Protein AF-A0A561SJD5-F1 (afdb_monomer_lite)

Sequence (193 aa):
MIEKPDFTGLRATYINCTLNRSPDRSHSQGVIDRSVAIMEANGVGVDQIRAVDHDIATGLRQPAHGLGRRFPPRQRQPGVPLTGRDSRLRGGRHMIVVTDNRSANRFEARDGETLAGFAQYARTSELLAFVHTEVDPAFEGRGVGSSLAREGIASAQAEGLRVLAVCPFIAGWLARHPELAHLEYRAPSKVTD

Radius of gyration: 24.5 Å; chains: 1; bounding box: 53×38×78 Å

Secondary structure (DSSP, 8-state):
-PPPPP-TT-EEEEEE---SPTTS--HHHHHHHHHHHHHHHTT-EEEEEEGGGS---S------SS---PPPP---PPPPP--------------EEEEEEGGGTEEEEEETTEEEEEEEEEE-SSEEEEEEEEE-GGGTTTTHHHHHHHHHHHHHHHTT-EEEE-SHHHHHHHHT-GGGTTTB---------

Foldseek 3Di:
DDDDDQPAPAEDEAEAADLDDPPDDDPSVVVVVVVVVVCVVRNYHYHYDHPNPDPDDPDDDPPPDDDDDDDDPDDPDDDDDPDDDDPDDDDDPQPFDWDQPPVQQWIFTDRVPDGQWIFHWDDDLAETEGQDIDGDPVCPPVCRLVVRLVVSLVVCVVSNHAYEYNDVSSVVSVVVVVVSVVRHDDDDDPDDD

Structure (mmCIF, N/CA/C/O backbone):
data_AF-A0A561SJD5-F1
#
_entry.id   AF-A0A561SJD5-F1
#
loop_
_atom_site.group_PDB
_atom_site.id
_atom_site.type_symbol
_atom_site.label_atom_id
_atom_site.label_alt_id
_atom_site.label_comp_id
_atom_site.label_asym_id
_atom_site.label_entity_id
_atom_site.label_seq_id
_atom_site.pdbx_PDB_ins_code
_atom_site.Cartn_x
_atom_site.Cartn_y
_atom_site.Cartn_z
_atom_site.occupancy
_atom_site.B_iso_or_equiv
_atom_site.auth_seq_id
_atom_site.auth_comp_id
_atom_site.auth_asym_id
_atom_site.auth_atom_id
_atom_site.pdbx_PDB_model_num
ATOM 1 N N . MET A 1 1 ? -21.174 1.607 46.833 1.00 57.34 1 MET A N 1
ATOM 2 C CA . MET A 1 1 ? -22.053 1.261 45.697 1.00 57.34 1 MET A CA 1
ATOM 3 C C . MET A 1 1 ? -21.819 2.318 44.637 1.00 57.34 1 MET A C 1
ATOM 5 O O . MET A 1 1 ? -21.932 3.486 44.975 1.00 57.34 1 MET A O 1
ATOM 9 N N . ILE A 1 2 ? -21.372 1.938 43.440 1.00 70.06 2 ILE A N 1
ATOM 10 C CA . ILE A 1 2 ? -21.174 2.888 42.336 1.00 70.06 2 ILE A CA 1
ATOM 11 C C . ILE A 1 2 ? -22.542 3.082 41.681 1.00 70.06 2 ILE A C 1
ATOM 13 O O . ILE A 1 2 ? -23.179 2.098 41.305 1.00 70.06 2 ILE A O 1
ATOM 17 N N . GLU A 1 3 ? -23.010 4.324 41.622 1.00 82.94 3 GLU A N 1
ATOM 18 C CA . GLU A 1 3 ? -24.248 4.695 40.938 1.00 82.94 3 GLU A CA 1
ATOM 19 C C . GLU A 1 3 ? -24.124 4.370 39.445 1.00 82.94 3 GLU A C 1
ATOM 21 O O . GLU A 1 3 ? -23.079 4.612 38.833 1.00 82.94 3 GLU A O 1
ATOM 26 N N . LYS A 1 4 ? -25.152 3.741 38.864 1.00 82.44 4 LYS A N 1
ATOM 27 C CA . LYS A 1 4 ? -25.127 3.410 37.438 1.00 82.44 4 LYS A CA 1
ATOM 28 C C . LYS A 1 4 ? -25.299 4.699 36.630 1.00 82.44 4 LYS A C 1
ATOM 30 O O . LYS A 1 4 ? -26.219 5.452 36.934 1.00 82.44 4 LYS A O 1
ATOM 35 N N . PRO A 1 5 ? -24.458 4.940 35.611 1.00 85.00 5 PRO A N 1
ATOM 36 C CA . PRO A 1 5 ? -24.633 6.095 34.748 1.00 85.00 5 PRO A CA 1
ATOM 37 C C . PRO A 1 5 ? -25.994 6.035 34.042 1.00 85.00 5 PRO A C 1
ATOM 39 O O . PRO A 1 5 ? -26.387 4.975 33.551 1.00 85.00 5 PRO A O 1
ATOM 42 N N . ASP A 1 6 ? -26.691 7.169 34.003 1.00 88.06 6 ASP A N 1
ATOM 43 C CA . ASP A 1 6 ? -27.917 7.352 33.229 1.00 88.06 6 ASP A CA 1
ATOM 44 C C . ASP A 1 6 ? -27.560 7.727 31.786 1.00 88.06 6 ASP A C 1
ATOM 46 O O . ASP A 1 6 ? -26.834 8.693 31.542 1.00 88.06 6 ASP A O 1
ATOM 50 N N . PHE A 1 7 ? -28.055 6.943 30.831 1.00 88.50 7 PHE A N 1
ATOM 51 C CA . PHE A 1 7 ? -27.854 7.170 29.400 1.00 88.50 7 PHE A CA 1
ATOM 52 C C . PHE A 1 7 ? -29.142 7.600 28.686 1.00 88.50 7 PHE A C 1
ATOM 54 O O . PHE A 1 7 ? -29.163 7.710 27.457 1.00 88.50 7 PHE A O 1
ATOM 61 N N . THR A 1 8 ? -30.209 7.872 29.440 1.00 84.94 8 THR A N 1
ATOM 62 C CA . THR A 1 8 ? -31.494 8.319 28.906 1.00 84.94 8 THR A CA 1
ATOM 63 C C . THR A 1 8 ? -31.306 9.623 28.125 1.00 84.94 8 THR A C 1
ATOM 65 O O . THR A 1 8 ? -30.902 10.647 28.671 1.00 84.94 8 THR A O 1
ATOM 68 N N . GLY A 1 9 ? -31.579 9.587 26.817 1.00 87.62 9 GLY A N 1
ATOM 69 C CA . GLY A 1 9 ? -31.446 10.740 25.913 1.00 87.62 9 GLY A CA 1
ATOM 70 C C . GLY A 1 9 ? -30.186 10.754 25.039 1.00 87.62 9 GLY A C 1
ATOM 71 O O . GLY A 1 9 ? -30.086 11.593 24.142 1.00 87.62 9 GLY A O 1
ATOM 72 N N . LEU A 1 10 ? -29.252 9.815 25.226 1.00 94.94 10 LEU A N 1
ATOM 73 C CA . LEU A 1 10 ? -28.156 9.601 24.276 1.00 94.94 10 LEU A CA 1
ATOM 74 C C . LEU A 1 10 ? -28.659 8.949 22.985 1.00 94.94 10 LEU A C 1
ATOM 76 O O . LEU A 1 10 ? -29.591 8.143 22.992 1.00 94.94 10 LEU A O 1
ATOM 80 N N . ARG A 1 11 ? -27.998 9.279 21.870 1.00 96.56 11 ARG A N 1
ATOM 81 C CA . ARG A 1 11 ? -28.226 8.649 20.567 1.00 96.56 11 ARG A CA 1
ATOM 82 C C . ARG A 1 11 ? -26.933 8.089 19.998 1.00 96.56 11 ARG A C 1
ATOM 84 O O . ARG A 1 11 ? -25.897 8.748 20.062 1.00 96.56 11 ARG A O 1
ATOM 91 N N . ALA A 1 12 ? -27.009 6.904 19.406 1.00 95.81 12 ALA A N 1
ATOM 92 C CA . ALA A 1 12 ? -25.904 6.265 18.707 1.00 95.81 12 ALA A CA 1
ATOM 93 C C . ALA A 1 12 ? -26.310 5.921 17.272 1.00 95.81 12 ALA A C 1
ATOM 95 O O . ALA A 1 12 ? -27.417 5.452 17.024 1.00 95.81 12 ALA A O 1
ATOM 96 N N . THR A 1 13 ? -25.401 6.124 16.320 1.00 96.75 13 THR A N 1
ATOM 97 C CA . THR A 1 13 ? -25.608 5.715 14.927 1.00 96.75 13 THR A CA 1
ATOM 98 C C . THR A 1 13 ? -24.577 4.671 14.534 1.00 96.75 13 THR A C 1
ATOM 100 O O . THR A 1 13 ? -23.373 4.918 14.603 1.00 96.75 13 THR A O 1
ATOM 103 N N . TYR A 1 14 ? -25.046 3.514 14.076 1.00 95.00 14 TYR A N 1
ATOM 104 C CA . TYR A 1 14 ? -24.203 2.466 13.516 1.00 95.00 14 TYR A CA 1
ATOM 105 C C . TYR A 1 14 ? -24.111 2.607 12.004 1.00 95.00 14 TYR A C 1
ATOM 107 O O . TYR A 1 14 ? -25.126 2.609 11.310 1.00 95.00 14 TYR A O 1
ATOM 115 N N . ILE A 1 15 ? -22.886 2.641 11.483 1.00 93.81 15 ILE A N 1
ATOM 116 C CA . ILE A 1 15 ? -22.622 2.550 10.046 1.00 93.81 15 ILE A CA 1
ATOM 117 C C . ILE A 1 15 ? -22.130 1.131 9.755 1.00 93.81 15 ILE A C 1
ATOM 119 O O . ILE A 1 15 ? -20.974 0.791 10.004 1.00 93.81 15 ILE A O 1
ATOM 123 N N . ASN A 1 16 ? -23.020 0.277 9.250 1.00 92.06 16 ASN A N 1
ATOM 124 C CA . ASN A 1 16 ? -22.667 -1.078 8.841 1.00 92.06 16 ASN A CA 1
ATOM 125 C C . ASN A 1 16 ? -22.019 -1.045 7.449 1.00 92.06 16 ASN A C 1
ATOM 127 O O . ASN A 1 16 ? -22.703 -0.890 6.435 1.00 92.06 16 ASN A O 1
ATOM 131 N N . CYS A 1 17 ? -20.697 -1.219 7.410 1.00 90.75 17 CYS A N 1
ATOM 132 C CA . CYS A 1 17 ? -19.885 -1.236 6.189 1.00 90.75 17 CYS A CA 1
ATOM 133 C C . CYS A 1 17 ? -19.784 -2.624 5.531 1.00 90.75 17 CYS A C 1
ATOM 135 O O . CYS A 1 17 ? -18.850 -2.881 4.771 1.00 90.75 17 CYS A O 1
ATOM 137 N N . THR A 1 18 ? -20.706 -3.543 5.829 1.00 89.50 18 THR A N 1
ATOM 138 C CA . THR A 1 18 ? -20.778 -4.820 5.112 1.00 89.50 18 THR A CA 1
ATOM 139 C C . THR A 1 18 ? -20.950 -4.608 3.605 1.00 89.50 18 THR A C 1
ATOM 141 O O . THR A 1 18 ? -21.647 -3.691 3.177 1.00 89.50 18 THR A O 1
ATOM 144 N N . LEU A 1 19 ? -20.342 -5.485 2.801 1.00 88.50 19 LEU A N 1
ATOM 145 C CA . LEU A 1 19 ? -20.505 -5.504 1.344 1.00 88.50 19 LEU A CA 1
ATOM 146 C C . LEU A 1 19 ? -21.666 -6.399 0.878 1.00 88.50 19 LEU A C 1
ATOM 148 O O . LEU A 1 19 ? -22.024 -6.362 -0.299 1.00 88.50 19 LEU A O 1
ATOM 152 N N . ASN A 1 20 ? -22.266 -7.190 1.775 1.00 85.38 20 ASN A N 1
ATOM 153 C CA . ASN A 1 20 ? -23.446 -7.998 1.469 1.00 85.38 20 ASN A CA 1
ATOM 154 C C . ASN A 1 20 ? -24.614 -7.043 1.213 1.00 85.38 20 ASN A C 1
ATOM 156 O O . ASN A 1 20 ? -24.908 -6.224 2.084 1.00 85.38 20 ASN A O 1
ATOM 160 N N . ARG A 1 21 ? -25.277 -7.126 0.057 1.00 81.69 21 ARG A N 1
ATOM 161 C CA . ARG A 1 21 ? -26.415 -6.247 -0.260 1.00 81.69 21 ARG A CA 1
ATOM 162 C C . ARG A 1 21 ? -27.644 -6.655 0.543 1.00 81.69 21 ARG A C 1
ATOM 164 O O . ARG A 1 21 ? -27.826 -7.835 0.816 1.00 81.69 21 ARG A O 1
ATOM 171 N N . SER A 1 22 ? -28.495 -5.702 0.913 1.00 82.38 22 SER A N 1
ATOM 172 C CA . SER A 1 22 ? -29.806 -6.048 1.465 1.00 82.38 22 SER A CA 1
ATOM 173 C C . SER A 1 22 ? -30.618 -6.873 0.449 1.00 82.38 22 SER A C 1
ATOM 175 O O . SER A 1 22 ? -30.595 -6.536 -0.741 1.00 82.38 22 SER A O 1
ATOM 177 N N . PRO A 1 23 ? -31.304 -7.958 0.868 1.00 83.19 23 PRO A N 1
ATOM 178 C CA . PRO A 1 23 ? -31.592 -8.380 2.248 1.00 83.19 23 PRO A CA 1
ATOM 179 C C . PRO A 1 23 ? -30.611 -9.402 2.859 1.00 83.19 23 PRO A C 1
ATOM 181 O O . PRO A 1 23 ? -30.896 -9.959 3.919 1.00 83.19 23 PRO A O 1
ATOM 184 N N . ASP A 1 24 ? -29.457 -9.665 2.243 1.00 83.25 24 ASP A N 1
ATOM 185 C CA . ASP A 1 24 ? -28.539 -10.703 2.719 1.00 83.25 24 ASP A CA 1
ATOM 186 C C . ASP A 1 24 ? -27.997 -10.385 4.115 1.00 83.25 24 ASP A C 1
ATOM 188 O O . ASP A 1 24 ? -27.642 -9.243 4.436 1.00 83.25 24 ASP A O 1
ATOM 192 N N . ARG A 1 25 ? -27.886 -11.416 4.956 1.00 79.75 25 ARG A N 1
ATOM 193 C CA . ARG A 1 25 ? -27.322 -11.286 6.303 1.00 79.75 25 ARG A CA 1
ATOM 194 C C . ARG A 1 25 ? -25.796 -11.179 6.234 1.00 79.75 25 ARG A C 1
ATOM 196 O O . ARG A 1 25 ? -25.162 -11.809 5.390 1.00 79.75 25 ARG A O 1
ATOM 203 N N . SER A 1 26 ? -25.197 -10.396 7.131 1.00 86.75 26 SER A N 1
ATOM 204 C CA . SER A 1 26 ? -23.740 -10.278 7.277 1.00 86.75 26 SER A CA 1
ATOM 205 C C . SER A 1 26 ? -23.287 -10.607 8.697 1.00 86.75 26 SER A C 1
ATOM 207 O O . SER A 1 26 ? -24.046 -10.439 9.652 1.00 86.75 26 SER A O 1
ATOM 209 N N . HIS A 1 27 ? -22.036 -11.042 8.858 1.00 85.25 27 HIS A N 1
ATOM 210 C CA . HIS A 1 27 ? -21.449 -11.292 10.182 1.00 85.25 27 HIS A CA 1
ATOM 211 C C . HIS A 1 27 ? -21.432 -10.025 11.047 1.00 85.25 27 HIS A C 1
ATOM 213 O O . HIS A 1 27 ? -21.789 -10.068 12.223 1.00 85.25 27 HIS A O 1
ATOM 219 N N . SER A 1 28 ? -21.105 -8.878 10.441 1.00 87.38 28 SER A N 1
ATOM 220 C CA . SER A 1 28 ? -21.125 -7.575 11.111 1.00 87.38 28 SER A CA 1
ATOM 221 C C . SER A 1 28 ? -22.513 -7.218 11.643 1.00 87.38 28 SER A C 1
ATOM 223 O O . SER A 1 28 ? -22.593 -6.617 12.708 1.00 87.38 28 SER A O 1
ATOM 225 N N . GLN A 1 29 ? -23.598 -7.632 10.970 1.00 90.38 29 GLN A N 1
ATOM 226 C CA . GLN A 1 29 ? -24.952 -7.409 11.481 1.00 90.38 29 GLN A CA 1
ATOM 227 C C . GLN A 1 29 ? -25.153 -8.099 12.834 1.00 90.38 29 GLN A C 1
ATOM 229 O O . GLN A 1 29 ? -25.596 -7.456 13.772 1.00 90.38 29 GLN A O 1
ATOM 234 N N . GLY A 1 30 ? -24.728 -9.357 12.984 1.00 88.50 30 GLY A N 1
ATOM 235 C CA . GLY A 1 30 ? -24.887 -10.080 14.250 1.00 88.50 30 GLY A CA 1
ATOM 236 C C . GLY A 1 30 ? -24.116 -9.459 15.424 1.00 88.50 30 GLY A C 1
ATOM 237 O O . GLY A 1 30 ? -24.572 -9.529 16.564 1.00 88.50 30 GLY A O 1
ATOM 238 N N . VAL A 1 31 ? -22.960 -8.840 15.162 1.00 92.12 31 VAL A N 1
ATOM 239 C CA . VAL A 1 31 ? -22.192 -8.110 16.188 1.00 92.12 31 VAL A CA 1
ATOM 240 C C . VAL A 1 31 ? -22.880 -6.795 16.551 1.00 92.12 31 VAL A C 1
ATOM 242 O O . VAL A 1 31 ? -22.995 -6.472 17.734 1.00 92.12 31 VAL A O 1
ATOM 245 N N . ILE A 1 32 ? -23.362 -6.062 15.543 1.00 93.75 32 ILE A N 1
ATOM 246 C CA . ILE A 1 32 ? -24.112 -4.819 15.734 1.00 93.75 32 ILE A CA 1
ATOM 247 C C . ILE A 1 32 ? -25.364 -5.101 16.566 1.00 93.75 32 ILE A C 1
ATOM 249 O O . ILE A 1 32 ? -25.513 -4.481 17.610 1.00 93.75 32 ILE A O 1
ATOM 253 N N . ASP A 1 33 ? -26.172 -6.101 16.202 1.00 93.62 33 ASP A N 1
ATOM 254 C CA . ASP A 1 33 ? -27.415 -6.461 16.902 1.00 93.62 33 ASP A CA 1
ATOM 255 C C . ASP A 1 33 ? -27.199 -6.653 18.416 1.00 93.62 33 ASP A C 1
ATOM 257 O O . ASP A 1 33 ? -27.969 -6.154 19.236 1.00 93.62 33 ASP A O 1
ATOM 261 N N . ARG A 1 34 ? -26.110 -7.330 18.812 1.00 95.06 34 ARG A N 1
ATOM 262 C CA . ARG A 1 34 ? -25.771 -7.536 20.232 1.00 95.06 34 ARG A CA 1
ATOM 263 C C . ARG A 1 34 ? -25.428 -6.232 20.944 1.00 95.06 34 ARG A C 1
ATOM 265 O O . ARG A 1 34 ? -25.823 -6.040 22.090 1.00 95.06 34 ARG A O 1
ATOM 272 N N . SER A 1 35 ? -24.673 -5.359 20.286 1.00 96.12 35 SER A N 1
ATOM 273 C CA . SER A 1 35 ? -24.290 -4.069 20.858 1.00 96.12 35 SER A CA 1
ATOM 274 C C . SER A 1 35 ? -25.484 -3.116 20.950 1.00 96.12 35 SER A C 1
ATOM 276 O O . SER A 1 35 ? -25.626 -2.432 21.961 1.00 96.12 35 SER A O 1
ATOM 278 N N . VAL A 1 36 ? -26.349 -3.105 19.931 1.00 95.75 36 VAL A N 1
ATOM 279 C CA . VAL A 1 36 ? -27.590 -2.320 19.895 1.00 95.75 36 VAL A CA 1
ATOM 280 C C . VAL A 1 36 ? -28.505 -2.734 21.042 1.00 95.75 36 VAL A C 1
ATOM 282 O O . VAL A 1 36 ? -28.920 -1.875 21.812 1.00 95.75 36 VAL A O 1
ATOM 285 N N . ALA A 1 37 ? -28.714 -4.038 21.246 1.00 95.69 37 ALA A N 1
ATOM 286 C CA . ALA A 1 37 ? -29.554 -4.537 22.334 1.00 95.69 37 ALA A CA 1
ATOM 287 C C . ALA A 1 37 ? -29.086 -4.060 23.723 1.00 95.69 37 ALA A C 1
ATOM 289 O O . ALA A 1 37 ? -29.905 -3.744 24.582 1.00 95.69 37 ALA A O 1
ATOM 290 N N . ILE A 1 38 ? -27.769 -3.970 23.952 1.00 94.56 38 ILE A N 1
ATOM 291 C CA . ILE A 1 38 ? -27.214 -3.439 25.208 1.00 94.56 38 ILE A CA 1
ATOM 292 C C . ILE A 1 38 ? -27.478 -1.932 25.327 1.00 94.56 38 ILE A C 1
ATOM 294 O O . ILE A 1 38 ? -27.839 -1.464 26.405 1.00 94.56 38 ILE A O 1
ATOM 298 N N . MET A 1 39 ? -27.293 -1.171 24.246 1.00 94.31 39 MET A N 1
ATOM 299 C CA . MET A 1 39 ? -27.524 0.277 24.231 1.00 94.31 39 MET A CA 1
ATOM 300 C C . MET A 1 39 ? -28.995 0.616 24.492 1.00 94.31 39 MET A C 1
ATOM 302 O O . MET A 1 39 ? -29.293 1.410 25.386 1.00 94.31 39 MET A O 1
ATOM 306 N N . GLU A 1 40 ? -29.910 -0.044 23.786 1.00 92.94 40 GLU A N 1
ATOM 307 C CA . GLU A 1 40 ? -31.354 0.143 23.948 1.00 92.94 40 GLU A CA 1
ATOM 308 C C . GLU A 1 40 ? -31.820 -0.249 25.355 1.00 92.94 40 GLU A C 1
ATOM 310 O O . GLU A 1 40 ? -32.596 0.479 25.974 1.00 92.94 40 GLU A O 1
ATOM 315 N N . ALA A 1 41 ? -31.280 -1.336 25.922 1.00 92.69 41 ALA A N 1
ATOM 316 C CA . ALA A 1 41 ? -31.575 -1.745 27.297 1.00 92.69 41 ALA A CA 1
ATOM 317 C C . ALA A 1 41 ? -31.140 -0.712 28.357 1.00 92.69 41 ALA A C 1
ATOM 319 O O . ALA A 1 41 ? -31.631 -0.756 29.484 1.00 92.69 41 ALA A O 1
ATOM 320 N N . ASN A 1 42 ? -30.237 0.211 28.012 1.0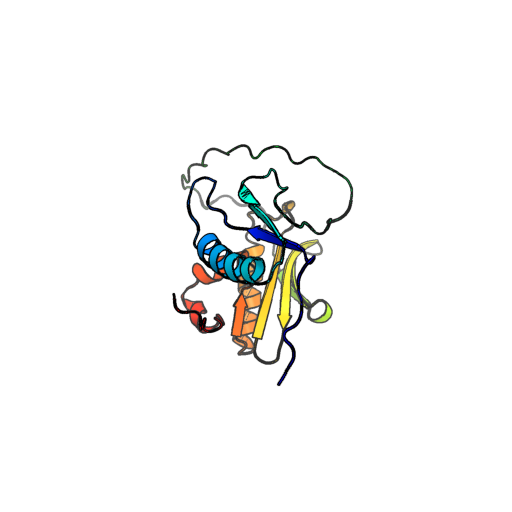0 92.31 42 ASN A N 1
ATOM 321 C CA . ASN A 1 42 ? -29.811 1.318 28.872 1.00 92.31 42 ASN A CA 1
ATOM 322 C C . ASN A 1 42 ? -30.446 2.667 28.474 1.00 92.31 42 ASN A C 1
ATOM 324 O O . ASN A 1 42 ? -30.025 3.704 28.978 1.00 92.31 42 ASN A O 1
ATOM 328 N N . GLY A 1 43 ? -31.450 2.673 27.589 1.00 90.50 43 GLY A N 1
ATOM 329 C CA . GLY A 1 43 ? -32.191 3.884 27.216 1.00 90.50 43 GLY A CA 1
ATOM 330 C C . GLY A 1 43 ? -31.527 4.752 26.142 1.00 90.50 43 GLY A C 1
ATOM 331 O O . GLY A 1 43 ? -31.939 5.897 25.948 1.00 90.50 43 GLY A O 1
ATOM 332 N N . VAL A 1 44 ? -30.521 4.230 25.434 1.00 95.50 44 VAL A N 1
ATOM 333 C CA . VAL A 1 44 ? -29.896 4.912 24.291 1.00 95.50 44 VAL A CA 1
ATOM 334 C C . VAL A 1 44 ? -30.751 4.690 23.045 1.00 95.50 44 VAL A C 1
ATOM 336 O O . VAL A 1 44 ? -31.059 3.553 22.694 1.00 95.50 44 VAL A O 1
ATOM 339 N N . GLY A 1 45 ? -31.103 5.766 22.341 1.00 94.56 45 GLY A N 1
ATOM 340 C CA . GLY A 1 45 ? -31.750 5.672 21.032 1.00 94.56 45 GLY A CA 1
ATOM 341 C C . GLY A 1 45 ? -30.740 5.284 19.954 1.00 94.56 45 GLY A C 1
ATOM 342 O O . GLY A 1 45 ? -29.668 5.885 19.873 1.00 94.56 45 GLY A O 1
ATOM 343 N N . VAL A 1 46 ? -31.060 4.305 19.111 1.00 96.12 46 VAL A N 1
ATOM 344 C CA . VAL A 1 46 ? -30.113 3.803 18.110 1.00 96.12 46 VAL A CA 1
ATOM 345 C C . VAL A 1 46 ? -30.669 3.911 16.694 1.00 96.12 46 VAL A C 1
ATOM 347 O O . VAL A 1 46 ? -31.783 3.482 16.418 1.00 96.12 46 VAL A O 1
ATOM 350 N N . ASP A 1 47 ? -29.853 4.452 15.790 1.00 95.00 47 ASP A N 1
ATOM 351 C CA . ASP A 1 47 ? -30.099 4.474 14.349 1.00 95.00 47 ASP A CA 1
ATOM 352 C C . ASP A 1 47 ? -29.084 3.567 13.636 1.00 95.00 47 ASP A C 1
ATOM 354 O O . ASP A 1 47 ? -27.911 3.498 14.021 1.00 95.00 47 ASP A O 1
ATOM 358 N N . GLN A 1 48 ? -29.496 2.898 12.557 1.00 92.31 48 GLN A N 1
ATOM 359 C CA . GLN A 1 48 ? -28.600 2.065 11.755 1.00 92.31 48 GLN A CA 1
ATOM 360 C C . GLN A 1 48 ? -28.640 2.463 10.278 1.00 92.31 48 GLN A C 1
ATOM 362 O O . GLN A 1 48 ? -29.697 2.523 9.657 1.00 92.31 48 GLN A O 1
ATOM 367 N N . ILE A 1 49 ? -27.457 2.680 9.703 1.00 92.94 49 ILE A N 1
ATOM 368 C CA . ILE A 1 49 ? -27.239 2.956 8.283 1.00 92.94 49 ILE A CA 1
ATOM 369 C C . ILE A 1 49 ? -26.417 1.808 7.711 1.00 92.94 49 ILE A C 1
ATOM 371 O O . ILE A 1 49 ? -25.332 1.492 8.208 1.00 92.94 49 ILE A O 1
ATOM 375 N N . ARG A 1 50 ? -26.902 1.182 6.640 1.00 91.00 50 ARG A N 1
ATOM 376 C CA . ARG A 1 50 ? -26.168 0.134 5.932 1.00 91.00 50 ARG A CA 1
ATOM 377 C C . ARG A 1 50 ? -25.553 0.725 4.674 1.00 91.00 50 ARG A C 1
ATOM 379 O O . ARG A 1 50 ? -26.239 0.954 3.690 1.00 91.00 50 ARG A O 1
ATOM 386 N N . ALA A 1 51 ? -24.247 0.983 4.713 1.00 90.06 51 ALA A N 1
ATOM 387 C CA . ALA A 1 51 ? -23.554 1.787 3.704 1.00 90.06 51 ALA A CA 1
ATOM 388 C C . ALA A 1 51 ? -23.756 1.266 2.267 1.00 90.06 51 ALA A C 1
ATOM 390 O O . ALA A 1 51 ? -23.922 2.050 1.340 1.00 90.06 51 ALA A O 1
ATOM 391 N N . VAL A 1 52 ? -23.797 -0.057 2.089 1.00 88.38 52 VAL A N 1
ATOM 392 C CA . VAL A 1 52 ? -23.998 -0.719 0.786 1.00 88.38 52 VAL A CA 1
ATOM 393 C C . VAL A 1 52 ? -25.384 -0.496 0.162 1.00 88.38 52 VAL A C 1
ATOM 395 O O . VAL A 1 52 ? -25.534 -0.663 -1.051 1.00 88.38 52 VAL A O 1
ATOM 398 N N . ASP A 1 53 ? -26.376 -0.089 0.956 1.00 88.62 53 ASP A N 1
ATOM 399 C CA . ASP A 1 53 ? -27.730 0.213 0.479 1.00 88.62 53 ASP A CA 1
ATOM 400 C C . ASP A 1 53 ? -27.871 1.669 -0.002 1.00 88.62 53 ASP A C 1
ATOM 402 O O . ASP A 1 53 ? -28.907 2.052 -0.544 1.00 88.62 53 ASP A O 1
ATOM 406 N N . HIS A 1 54 ? -26.822 2.480 0.151 1.00 88.38 54 HIS A N 1
ATOM 407 C CA . HIS A 1 54 ? -26.781 3.863 -0.311 1.00 88.38 54 HIS A CA 1
ATOM 408 C C . HIS A 1 54 ? -25.831 4.021 -1.504 1.00 88.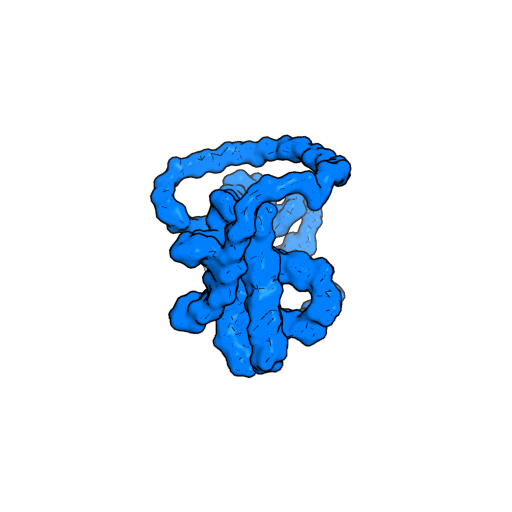38 54 HIS A C 1
ATOM 410 O O . HIS A 1 54 ? -24.830 3.314 -1.635 1.00 88.38 54 HIS A O 1
ATOM 416 N N . ASP A 1 55 ? -26.126 4.993 -2.368 1.00 85.75 55 ASP A N 1
ATOM 417 C CA . ASP A 1 55 ? -25.205 5.415 -3.425 1.00 85.75 55 ASP A CA 1
ATOM 418 C C . ASP A 1 55 ? -24.075 6.259 -2.816 1.00 85.75 55 ASP A C 1
ATOM 420 O O . ASP A 1 55 ? -24.178 7.478 -2.668 1.00 85.75 55 ASP A O 1
ATOM 424 N N . ILE A 1 56 ? -23.016 5.579 -2.376 1.00 80.75 56 ILE A N 1
ATOM 425 C CA . ILE A 1 56 ? -21.834 6.190 -1.769 1.00 80.75 56 ILE A CA 1
ATOM 426 C C . ILE A 1 56 ? -20.700 6.181 -2.791 1.00 80.75 56 ILE A C 1
ATOM 428 O O . ILE A 1 56 ? -20.329 5.134 -3.329 1.00 80.75 56 ILE A O 1
ATOM 432 N N . ALA A 1 57 ? -20.100 7.349 -3.024 1.00 75.88 57 ALA A N 1
ATOM 433 C CA . ALA A 1 57 ? -18.943 7.469 -3.899 1.00 75.88 57 ALA A CA 1
ATOM 434 C C . ALA A 1 57 ? -17.802 6.548 -3.427 1.00 75.88 57 ALA A C 1
ATOM 436 O O . ALA A 1 57 ? -17.342 6.617 -2.287 1.00 75.88 57 ALA A O 1
ATOM 437 N N . THR A 1 58 ? -17.318 5.681 -4.316 1.00 65.56 58 THR A N 1
ATOM 438 C CA . THR A 1 58 ? -16.248 4.736 -3.986 1.00 65.56 58 THR A CA 1
ATOM 439 C C . THR A 1 58 ? -14.891 5.441 -3.943 1.00 65.56 58 THR A C 1
ATOM 441 O O . THR A 1 58 ? -14.321 5.751 -4.991 1.00 65.56 58 THR A O 1
ATOM 444 N N . GLY A 1 59 ? -14.355 5.626 -2.734 1.00 58.47 59 GLY A N 1
ATOM 445 C CA . GLY A 1 59 ? -12.957 5.979 -2.476 1.00 58.47 59 GLY A CA 1
ATOM 446 C C . GLY A 1 59 ? -12.745 7.338 -1.801 1.00 58.47 59 GLY A C 1
ATOM 447 O O . GLY A 1 59 ? -13.301 8.349 -2.213 1.00 58.47 59 GLY A O 1
ATOM 448 N N . LEU A 1 60 ? -11.854 7.369 -0.807 1.00 47.12 60 LEU A N 1
ATOM 449 C CA . LEU A 1 60 ? -11.154 8.579 -0.373 1.00 47.12 60 LEU A CA 1
ATOM 450 C C . LEU A 1 60 ? -9.933 8.743 -1.278 1.00 47.12 60 LEU A C 1
ATOM 452 O O . LEU A 1 60 ? -8.876 8.169 -1.023 1.00 47.12 60 LEU A O 1
ATOM 456 N N . ARG A 1 61 ? -10.073 9.488 -2.373 1.00 42.53 61 ARG A N 1
ATOM 457 C CA . ARG A 1 61 ? -8.899 9.962 -3.107 1.00 42.53 61 ARG A CA 1
ATOM 458 C C . ARG A 1 61 ? -8.429 11.223 -2.386 1.00 42.53 61 ARG A C 1
ATOM 460 O O . ARG A 1 61 ? -9.193 12.184 -2.312 1.00 42.53 61 ARG A O 1
ATOM 467 N N . GLN A 1 62 ? -7.198 11.247 -1.869 1.00 36.69 62 GLN A N 1
ATOM 468 C CA . GLN A 1 62 ? -6.539 12.542 -1.689 1.00 36.69 62 GLN A CA 1
ATOM 469 C C . GLN A 1 62 ? -6.578 13.223 -3.061 1.00 36.69 62 GLN A C 1
ATOM 471 O O . GLN A 1 62 ? -6.240 12.560 -4.046 1.00 36.69 62 GLN A O 1
ATOM 476 N N . PRO A 1 63 ? -7.062 14.466 -3.189 1.00 40.56 63 PRO A N 1
ATOM 477 C CA . PRO A 1 63 ? -7.065 15.123 -4.479 1.00 40.56 63 PRO A CA 1
ATOM 478 C C . PRO A 1 63 ? -5.611 15.296 -4.920 1.00 40.56 63 PRO A C 1
ATOM 480 O O . PRO A 1 63 ? -4.927 16.222 -4.497 1.00 40.56 63 PRO A O 1
ATOM 483 N N . ALA A 1 64 ? -5.140 14.396 -5.783 1.00 43.34 64 ALA A N 1
ATOM 484 C CA . ALA A 1 64 ? -4.058 14.703 -6.693 1.00 43.34 64 ALA A CA 1
ATOM 485 C C . ALA A 1 64 ? -4.579 15.860 -7.548 1.00 43.34 64 ALA A C 1
ATOM 487 O O . ALA A 1 64 ? -5.508 15.677 -8.329 1.00 43.34 64 ALA A O 1
ATOM 488 N N . HIS A 1 65 ? -4.085 17.059 -7.248 1.00 41.78 65 HIS A N 1
ATOM 489 C CA . HIS A 1 65 ? -4.193 18.297 -8.013 1.00 41.78 65 HIS A CA 1
ATOM 490 C C . HIS A 1 65 ? -5.415 18.443 -8.950 1.00 41.78 65 HIS A C 1
ATOM 492 O O . HIS A 1 65 ? -5.411 17.969 -10.078 1.00 41.78 65 HIS A O 1
ATOM 498 N N . GLY A 1 66 ? -6.398 19.247 -8.524 1.00 36.78 66 GLY A N 1
ATOM 499 C CA . GLY A 1 66 ? -7.218 20.047 -9.444 1.00 36.78 66 GLY A CA 1
ATOM 500 C C . GLY A 1 66 ? -8.500 19.411 -10.007 1.00 36.78 66 GLY A C 1
ATOM 501 O O . GLY A 1 66 ? -8.474 18.606 -10.926 1.00 36.78 66 GLY A O 1
ATOM 502 N N . LEU A 1 67 ? -9.631 19.936 -9.519 1.00 37.47 67 LEU A N 1
ATOM 503 C CA . LEU A 1 67 ? -10.930 20.101 -10.198 1.00 37.47 67 LEU A CA 1
ATOM 504 C C . LEU A 1 67 ? -11.678 18.850 -10.713 1.00 37.47 67 LEU A C 1
ATOM 506 O O . LEU A 1 67 ? -11.501 18.373 -11.830 1.00 37.47 67 LEU A O 1
ATOM 510 N N . GLY A 1 68 ? -12.668 18.448 -9.907 1.00 41.16 68 GLY A N 1
ATOM 511 C CA . GLY A 1 68 ? -14.058 18.236 -10.331 1.00 41.16 68 GLY A CA 1
ATOM 512 C C . GLY A 1 68 ? -14.293 17.549 -11.675 1.00 41.16 68 GLY A C 1
ATOM 513 O O . GLY A 1 68 ? -14.649 18.200 -12.655 1.00 41.16 68 GLY A O 1
ATOM 514 N N . ARG A 1 69 ? -14.234 16.216 -11.698 1.00 43.47 69 ARG A N 1
ATOM 515 C CA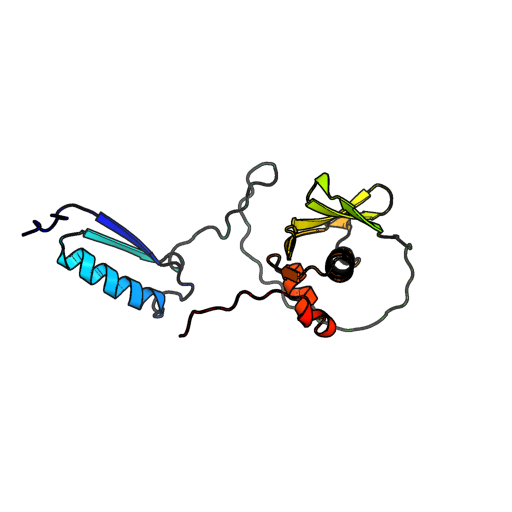 . ARG A 1 69 ? -14.902 15.428 -12.739 1.00 43.47 69 ARG A CA 1
ATOM 516 C C . ARG A 1 69 ? -15.834 14.413 -12.096 1.00 43.47 69 ARG A C 1
ATOM 518 O O . ARG A 1 69 ? -15.427 13.602 -11.272 1.00 43.47 69 ARG A O 1
ATOM 525 N N . ARG A 1 70 ? -17.105 14.492 -12.489 1.00 42.06 70 ARG A N 1
ATOM 526 C CA . ARG A 1 70 ? -18.141 13.498 -12.204 1.00 42.06 70 ARG A CA 1
ATOM 527 C C . ARG A 1 70 ? -17.643 12.150 -12.734 1.00 42.06 70 ARG A C 1
ATOM 529 O O . ARG A 1 70 ? -17.306 12.054 -13.914 1.00 42.06 70 ARG A O 1
ATOM 536 N N . PHE A 1 71 ? -17.541 11.145 -11.869 1.00 43.69 71 PHE A N 1
ATOM 537 C CA . PHE A 1 71 ? -17.108 9.809 -12.275 1.00 43.69 71 PHE A CA 1
ATOM 538 C C . PHE A 1 71 ? -18.131 9.221 -13.260 1.00 43.69 71 PHE A C 1
ATOM 540 O O . PHE A 1 71 ? -19.315 9.158 -12.919 1.00 43.69 71 PHE A O 1
ATOM 547 N N . PRO A 1 72 ? -17.729 8.800 -14.473 1.00 43.22 72 PRO A N 1
ATOM 548 C CA . PRO A 1 72 ? -18.624 8.044 -15.335 1.00 43.22 72 PRO A CA 1
ATOM 549 C C . PRO A 1 72 ? -18.890 6.659 -14.713 1.00 43.22 72 PRO A C 1
ATOM 551 O O . PRO A 1 72 ? -18.004 6.104 -14.053 1.00 43.22 72 PRO A O 1
ATOM 554 N N . PRO A 1 73 ? -20.085 6.073 -14.910 1.00 38.16 73 PRO A N 1
ATOM 555 C CA . PRO A 1 73 ? -20.366 4.718 -14.455 1.00 38.16 73 PRO A CA 1
ATOM 556 C C . PRO A 1 73 ? -19.374 3.740 -15.092 1.00 38.16 73 PRO A C 1
ATOM 558 O O . PRO A 1 73 ? -19.055 3.847 -16.279 1.00 38.16 73 PRO A O 1
ATOM 561 N N . ARG A 1 74 ? -18.876 2.785 -14.294 1.00 44.06 74 ARG A N 1
ATOM 562 C CA . ARG A 1 74 ? -17.968 1.725 -14.753 1.00 44.06 74 ARG A CA 1
ATOM 563 C C . ARG A 1 74 ? -18.607 0.973 -15.922 1.00 44.06 74 ARG A C 1
ATOM 565 O O . ARG A 1 74 ? -19.481 0.134 -15.713 1.00 44.06 74 ARG A O 1
ATOM 572 N N . GLN A 1 75 ? -18.139 1.224 -17.140 1.00 42.28 75 GLN A N 1
ATOM 573 C CA . GLN A 1 75 ? -18.399 0.316 -18.250 1.00 42.28 75 GLN A CA 1
ATOM 574 C C . GLN A 1 75 ? -17.612 -0.971 -17.985 1.00 42.28 75 GLN A C 1
ATOM 576 O O . GLN A 1 75 ? -16.393 -0.940 -17.804 1.00 42.28 75 GLN A O 1
ATOM 581 N N . ARG A 1 76 ? -18.317 -2.106 -17.907 1.00 36.47 76 ARG A N 1
ATOM 582 C CA . ARG A 1 76 ? -17.690 -3.431 -17.900 1.00 36.47 76 ARG A CA 1
ATOM 583 C C . ARG A 1 76 ? -16.952 -3.583 -19.227 1.00 36.47 76 ARG A C 1
ATOM 585 O O . ARG A 1 76 ? -17.596 -3.728 -20.261 1.00 36.47 76 ARG A O 1
ATOM 592 N N . GLN A 1 77 ? -15.625 -3.526 -19.203 1.00 41.97 77 GLN A N 1
ATOM 593 C CA . GLN A 1 77 ? -14.843 -3.904 -20.372 1.00 41.97 77 GLN A CA 1
ATOM 594 C C . GLN A 1 77 ? -14.991 -5.421 -20.576 1.00 41.97 77 GLN A C 1
ATOM 596 O O . GLN A 1 77 ? -14.800 -6.173 -19.614 1.00 41.97 77 GLN A O 1
ATOM 601 N N . PRO A 1 78 ? -15.368 -5.893 -21.776 1.00 32.50 78 PRO A N 1
ATOM 602 C CA . PRO A 1 78 ? -15.312 -7.313 -22.087 1.00 32.50 78 PRO A CA 1
ATOM 603 C C . PRO A 1 78 ? -13.852 -7.782 -22.049 1.00 32.50 78 PRO A C 1
ATOM 605 O O . PRO A 1 78 ? -12.944 -7.055 -22.452 1.00 32.50 78 PRO A O 1
ATOM 608 N N . GLY A 1 79 ? -13.633 -8.983 -21.508 1.00 37.34 79 GLY A N 1
ATOM 609 C CA . GLY A 1 79 ? -12.302 -9.549 -21.306 1.00 37.34 79 GLY A CA 1
ATOM 610 C C . GLY A 1 79 ? -11.500 -9.601 -22.604 1.00 37.34 79 GLY A C 1
ATOM 611 O O . GLY A 1 79 ? -11.959 -10.147 -23.606 1.00 37.34 79 GLY A O 1
ATOM 612 N N . VAL A 1 80 ? -10.295 -9.032 -22.573 1.00 39.66 80 VAL A N 1
ATOM 613 C CA . VAL A 1 80 ? -9.331 -9.132 -23.671 1.00 39.66 80 VAL A CA 1
ATOM 614 C C . VAL A 1 80 ? -8.865 -10.590 -23.768 1.00 39.66 80 VAL A C 1
ATOM 616 O O . VAL A 1 80 ? -8.438 -11.146 -22.751 1.00 39.66 80 VAL A O 1
ATOM 619 N N . PRO A 1 81 ? -8.923 -11.240 -24.945 1.00 30.72 81 PRO A N 1
ATOM 620 C CA . PRO A 1 81 ? -8.408 -12.592 -25.098 1.00 30.72 81 PRO A CA 1
ATOM 621 C C . PRO A 1 81 ? -6.885 -12.586 -24.943 1.00 30.72 81 PRO A C 1
ATOM 623 O O . PRO A 1 81 ? -6.185 -11.856 -25.645 1.00 30.72 81 PRO A O 1
ATOM 626 N N . LEU A 1 82 ? -6.357 -13.431 -24.056 1.00 41.59 82 LEU A N 1
ATOM 627 C CA . LEU A 1 82 ? -4.924 -13.714 -23.979 1.00 41.59 82 LEU A CA 1
ATOM 628 C C . LEU A 1 82 ? -4.539 -14.684 -25.105 1.00 41.59 82 LEU A C 1
ATOM 630 O O . LEU A 1 82 ? -4.333 -15.874 -24.880 1.00 41.59 82 LEU A O 1
ATOM 634 N N . THR A 1 83 ? -4.461 -14.188 -26.338 1.00 34.81 83 THR A N 1
ATOM 635 C CA . THR A 1 83 ? -3.814 -14.919 -27.433 1.00 34.81 83 THR A CA 1
ATOM 636 C C . THR A 1 83 ? -2.344 -14.533 -27.489 1.00 34.81 83 THR A C 1
ATOM 638 O O . THR A 1 83 ? -2.001 -13.398 -27.810 1.00 34.81 83 THR A O 1
ATOM 641 N N . GLY A 1 84 ? -1.478 -15.484 -27.141 1.00 35.69 84 GLY A N 1
ATOM 642 C CA . GLY A 1 84 ? -0.031 -15.335 -27.242 1.00 35.69 84 GLY A CA 1
ATOM 643 C C . GLY A 1 84 ? 0.492 -15.256 -28.682 1.00 35.69 84 GLY A C 1
ATOM 644 O O . GLY A 1 84 ? -0.165 -15.725 -29.615 1.00 35.69 84 GLY A O 1
ATOM 645 N N . ARG A 1 85 ? 1.740 -14.760 -28.768 1.00 34.31 85 ARG A N 1
ATOM 646 C CA . ARG A 1 85 ? 2.657 -14.516 -29.913 1.00 34.31 85 ARG A CA 1
ATOM 647 C C . ARG A 1 85 ? 2.810 -13.015 -30.193 1.00 34.31 85 ARG A C 1
ATOM 649 O O . ARG A 1 85 ? 1.821 -12.311 -30.270 1.00 34.31 85 ARG A O 1
ATOM 656 N N . ASP A 1 86 ? 4.001 -12.439 -30.322 1.00 30.27 86 ASP A N 1
ATOM 657 C CA . ASP A 1 86 ? 5.319 -12.981 -30.657 1.00 30.27 86 ASP A CA 1
ATOM 658 C C . ASP A 1 86 ? 6.405 -12.092 -30.017 1.00 30.27 86 ASP A C 1
ATOM 660 O O . ASP A 1 86 ? 6.344 -10.864 -30.082 1.00 30.27 86 ASP A O 1
ATOM 664 N N . SER A 1 87 ? 7.395 -12.697 -29.365 1.00 41.78 87 SER A N 1
ATOM 665 C CA . SER A 1 87 ? 8.430 -12.028 -28.564 1.00 41.78 87 SER A CA 1
ATOM 666 C C . SER A 1 87 ? 9.626 -11.550 -29.393 1.00 41.78 87 SER A C 1
ATOM 668 O O . SER A 1 87 ? 10.770 -11.619 -28.938 1.00 41.78 87 SER A O 1
ATOM 670 N N . ARG A 1 88 ? 9.401 -11.066 -30.620 1.00 38.53 88 ARG A N 1
ATOM 671 C CA . ARG A 1 88 ? 10.484 -10.602 -31.499 1.00 38.53 88 ARG A CA 1
ATOM 672 C C . ARG A 1 88 ? 10.071 -9.486 -32.456 1.00 38.53 88 ARG A C 1
ATOM 674 O O . ARG A 1 88 ? 10.014 -9.734 -33.648 1.00 38.53 88 ARG A O 1
ATOM 681 N N . LEU A 1 89 ? 9.935 -8.245 -31.978 1.00 42.28 89 LEU A N 1
ATOM 682 C CA . LEU A 1 89 ? 10.237 -7.044 -32.778 1.00 42.28 89 LEU A CA 1
ATOM 683 C C . LEU A 1 89 ? 10.795 -5.924 -31.877 1.00 42.28 89 LEU A C 1
ATOM 685 O O . LEU A 1 89 ? 10.276 -5.636 -30.805 1.00 42.28 89 LEU A O 1
ATOM 689 N N . ARG A 1 90 ? 11.925 -5.355 -32.311 1.00 47.62 90 ARG A N 1
ATOM 690 C CA . ARG A 1 90 ? 12.763 -4.359 -31.625 1.00 47.62 90 ARG A CA 1
ATOM 691 C C . ARG A 1 90 ? 12.086 -2.984 -31.552 1.00 47.62 90 ARG A C 1
ATOM 693 O O . ARG A 1 90 ? 11.549 -2.525 -32.551 1.00 47.62 90 ARG A O 1
ATOM 700 N N . GLY A 1 91 ? 12.282 -2.278 -30.437 1.00 33.06 91 GLY A N 1
ATOM 701 C CA . GLY A 1 91 ? 12.071 -0.831 -30.328 1.00 33.06 91 GLY A CA 1
ATOM 702 C C . GLY A 1 91 ? 12.741 -0.269 -29.071 1.00 33.06 91 GLY A C 1
ATOM 703 O O . GLY A 1 91 ? 12.185 -0.414 -27.995 1.00 33.06 91 GLY A O 1
ATOM 704 N N . GLY A 1 92 ? 13.944 0.310 -29.224 1.00 38.41 92 GLY A N 1
ATOM 705 C CA . GLY A 1 92 ? 14.678 1.117 -28.229 1.00 38.41 92 GLY A CA 1
ATOM 706 C C . GLY A 1 92 ? 15.038 0.430 -26.902 1.00 38.41 92 GLY A C 1
ATOM 707 O O . GLY A 1 92 ? 14.168 0.133 -26.094 1.00 38.41 92 GLY A O 1
ATOM 708 N N . ARG A 1 93 ? 16.332 0.230 -26.600 1.00 49.31 93 ARG A N 1
ATOM 709 C CA . ARG A 1 93 ? 16.759 -0.118 -25.228 1.00 49.31 93 ARG A CA 1
ATOM 710 C C . ARG A 1 93 ? 16.586 1.119 -24.335 1.00 49.31 93 ARG A C 1
ATOM 712 O O . ARG A 1 93 ? 17.558 1.811 -24.064 1.00 49.31 93 ARG A O 1
ATOM 719 N N . HIS A 1 94 ? 15.357 1.398 -23.916 1.00 56.94 94 HIS A N 1
ATOM 720 C CA . HIS A 1 94 ? 15.081 2.279 -22.786 1.00 56.94 94 HIS A CA 1
ATOM 721 C C . HIS A 1 94 ? 15.658 1.597 -21.545 1.00 56.94 94 HIS A C 1
ATOM 723 O O . HIS A 1 94 ? 15.159 0.560 -21.099 1.00 56.94 94 HIS A O 1
ATOM 729 N N . MET A 1 95 ? 16.798 2.094 -21.071 1.00 79.12 95 MET A N 1
ATOM 730 C CA . MET A 1 95 ? 17.506 1.516 -19.936 1.00 79.12 95 MET A CA 1
ATOM 731 C C . MET A 1 95 ? 16.921 2.121 -18.668 1.00 79.12 95 MET A C 1
ATOM 733 O O . MET A 1 95 ? 17.382 3.155 -18.198 1.00 79.12 95 MET A O 1
ATOM 737 N N . ILE A 1 96 ? 15.885 1.474 -18.136 1.00 92.94 96 ILE A N 1
ATOM 738 C CA . ILE A 1 96 ? 15.328 1.849 -16.840 1.00 92.94 96 ILE A CA 1
ATOM 739 C C . ILE A 1 96 ? 16.379 1.566 -15.766 1.00 92.94 96 ILE A C 1
ATOM 741 O O . ILE A 1 96 ? 16.707 0.407 -15.509 1.00 92.94 96 ILE A O 1
ATOM 745 N N . VAL A 1 97 ? 16.891 2.625 -15.146 1.00 96.19 97 VAL A N 1
ATOM 746 C CA . VAL A 1 97 ? 17.794 2.552 -13.997 1.00 96.19 97 VAL A CA 1
ATOM 747 C C . VAL A 1 97 ? 16.975 2.810 -12.745 1.00 96.19 97 VAL A C 1
ATOM 749 O O . VAL A 1 97 ? 16.277 3.819 -12.660 1.00 96.19 97 VAL A O 1
ATOM 752 N N . VAL A 1 98 ? 17.049 1.900 -11.778 1.00 97.81 98 VAL A N 1
ATOM 753 C CA . VAL A 1 98 ? 16.419 2.092 -10.472 1.00 97.81 98 VAL A CA 1
ATOM 754 C C . VAL A 1 98 ? 17.478 2.524 -9.471 1.00 97.81 98 VAL A C 1
ATOM 756 O O . VAL A 1 98 ? 18.527 1.892 -9.366 1.00 97.81 98 VAL A O 1
ATOM 759 N N . THR A 1 99 ? 17.205 3.590 -8.729 1.00 97.94 99 THR A N 1
ATOM 760 C CA . THR A 1 99 ? 18.074 4.078 -7.657 1.00 97.94 99 THR A CA 1
ATOM 761 C C . THR A 1 99 ? 17.298 4.239 -6.360 1.00 97.94 99 THR A C 1
ATOM 763 O O . THR A 1 99 ? 16.096 4.503 -6.359 1.00 97.94 99 THR A O 1
ATOM 766 N N . ASP A 1 100 ? 17.985 4.071 -5.236 1.00 98.06 100 ASP A N 1
ATOM 767 C CA . ASP A 1 100 ? 17.413 4.294 -3.913 1.00 98.06 100 ASP A CA 1
ATOM 768 C C . ASP A 1 100 ? 17.587 5.758 -3.494 1.00 98.06 100 ASP A C 1
ATOM 770 O O . ASP A 1 100 ? 18.697 6.219 -3.215 1.00 98.06 100 ASP A O 1
ATOM 774 N N . ASN A 1 101 ? 16.485 6.504 -3.451 1.00 97.56 101 ASN A N 1
ATOM 775 C CA . ASN A 1 101 ? 16.458 7.869 -2.956 1.00 97.56 101 ASN A CA 1
ATOM 776 C C . ASN A 1 101 ? 16.083 7.880 -1.466 1.00 97.56 101 ASN A C 1
ATOM 778 O O . ASN A 1 101 ? 14.935 8.138 -1.081 1.00 97.56 101 ASN A O 1
ATOM 782 N N . ARG A 1 102 ? 17.089 7.620 -0.621 1.00 96.12 102 ARG A N 1
ATOM 783 C CA . ARG A 1 102 ? 16.963 7.526 0.843 1.00 96.12 102 ARG A CA 1
ATOM 784 C C . ARG A 1 102 ? 16.322 8.750 1.491 1.00 96.12 102 ARG A C 1
ATOM 786 O O . ARG A 1 102 ? 15.526 8.594 2.409 1.00 96.12 102 ARG A O 1
ATOM 793 N N . SER A 1 103 ? 16.644 9.956 1.021 1.00 96.94 103 SER A N 1
ATOM 794 C CA . SER A 1 103 ? 16.110 11.199 1.598 1.00 96.94 103 SER A CA 1
ATOM 795 C C . SER A 1 103 ? 14.612 11.368 1.336 1.00 96.94 103 SER A C 1
ATOM 797 O O . SER A 1 103 ? 13.917 12.007 2.122 1.00 96.94 103 SER A O 1
ATOM 799 N N . ALA A 1 104 ? 14.104 10.756 0.266 1.00 95.81 104 ALA A N 1
ATOM 800 C CA . ALA A 1 104 ? 12.694 10.761 -0.098 1.00 95.81 104 ALA A CA 1
ATOM 801 C C . ALA A 1 104 ? 11.954 9.459 0.261 1.00 95.81 104 ALA A C 1
ATOM 803 O O . ALA A 1 104 ? 10.769 9.325 -0.059 1.00 95.81 104 ALA A O 1
ATOM 804 N N . ASN A 1 105 ? 12.642 8.512 0.906 1.00 98.06 105 ASN A N 1
ATOM 805 C CA . ASN A 1 105 ? 12.137 7.186 1.252 1.00 98.06 105 ASN A CA 1
ATOM 806 C C . ASN A 1 105 ? 11.455 6.469 0.073 1.00 98.06 105 ASN A C 1
ATOM 808 O O . ASN A 1 105 ? 10.327 5.980 0.184 1.00 98.06 105 ASN A O 1
ATOM 812 N N . ARG A 1 106 ? 12.109 6.448 -1.094 1.00 98.44 106 ARG A N 1
ATOM 813 C CA . ARG A 1 106 ? 11.574 5.778 -2.285 1.00 98.44 106 ARG A CA 1
ATOM 814 C C . ARG A 1 106 ? 12.673 5.280 -3.211 1.00 98.44 106 ARG A C 1
ATOM 816 O O . ARG A 1 106 ? 13.712 5.916 -3.343 1.00 98.44 106 ARG A O 1
ATOM 823 N N . PHE A 1 107 ? 12.389 4.199 -3.922 1.00 98.62 107 PHE A N 1
ATOM 824 C CA . PHE A 1 107 ? 13.141 3.827 -5.116 1.00 98.62 107 PHE A CA 1
ATOM 825 C C . PHE A 1 107 ? 12.592 4.595 -6.315 1.00 98.62 107 PHE A C 1
ATOM 827 O O . PHE A 1 107 ? 11.376 4.675 -6.476 1.00 98.62 107 PHE A O 1
ATOM 834 N N . GLU A 1 108 ? 13.464 5.143 -7.153 1.00 98.50 108 GLU A N 1
ATOM 835 C CA . GLU A 1 108 ? 13.111 5.881 -8.365 1.00 98.50 108 GLU A CA 1
ATOM 836 C C . GLU A 1 108 ? 13.569 5.101 -9.592 1.00 98.50 108 GLU A C 1
ATOM 838 O O . GLU A 1 108 ? 14.746 4.785 -9.720 1.00 98.50 108 GLU A O 1
ATOM 843 N N . ALA A 1 109 ? 12.646 4.811 -10.504 1.00 97.94 109 ALA A N 1
ATOM 844 C CA . ALA A 1 109 ? 12.949 4.248 -11.808 1.00 97.94 109 ALA A CA 1
ATOM 845 C C . ALA A 1 109 ? 13.029 5.381 -12.828 1.00 97.94 109 ALA A C 1
ATOM 847 O O . ALA A 1 109 ? 12.060 6.118 -13.022 1.00 97.94 109 ALA A O 1
ATOM 848 N N . ARG A 1 110 ? 14.178 5.517 -13.487 1.00 97.00 110 ARG A N 1
ATOM 849 C CA . ARG A 1 110 ? 14.450 6.587 -14.447 1.00 97.00 110 ARG A CA 1
ATOM 850 C C . ARG A 1 110 ? 14.827 6.035 -15.811 1.00 97.00 110 ARG A C 1
ATOM 852 O O . ARG A 1 110 ? 15.584 5.073 -15.902 1.00 97.00 110 ARG A O 1
ATOM 859 N N . ASP A 1 111 ? 14.308 6.671 -16.853 1.00 94.62 111 ASP A N 1
ATOM 860 C CA . ASP A 1 111 ? 14.748 6.500 -18.237 1.00 94.62 111 ASP A CA 1
ATOM 861 C C . ASP A 1 111 ? 15.547 7.747 -18.632 1.00 94.62 111 ASP A C 1
ATOM 863 O O . ASP A 1 111 ? 14.981 8.804 -18.918 1.00 94.62 111 ASP A O 1
ATOM 867 N N . GLY A 1 112 ? 16.875 7.666 -18.524 1.00 91.81 112 GLY A N 1
ATOM 868 C CA . GLY A 1 112 ? 17.728 8.855 -18.564 1.00 91.81 112 GLY A CA 1
ATOM 869 C C . GLY A 1 112 ? 17.390 9.820 -17.421 1.00 91.81 112 GLY A C 1
ATOM 870 O O . GLY A 1 112 ? 17.461 9.455 -16.248 1.00 91.81 112 GLY A O 1
ATOM 871 N N . GLU A 1 113 ? 17.011 11.053 -17.753 1.00 91.50 113 GLU A N 1
ATOM 872 C CA . GLU A 1 113 ? 16.630 12.072 -16.764 1.00 91.50 113 GLU A CA 1
ATOM 873 C C . GLU A 1 113 ? 15.148 11.998 -16.361 1.00 91.50 113 GLU A C 1
ATOM 875 O O . GLU A 1 113 ? 14.750 12.550 -15.331 1.00 91.50 113 GLU A O 1
ATOM 880 N N . THR A 1 114 ? 14.320 11.290 -17.132 1.00 95.50 114 THR A N 1
ATOM 881 C CA . THR A 1 114 ? 12.875 11.220 -16.908 1.00 95.50 114 THR A CA 1
ATOM 882 C C . THR A 1 114 ? 12.538 10.213 -15.813 1.00 95.50 114 THR A C 1
ATOM 884 O O . THR A 1 114 ? 12.938 9.052 -15.877 1.00 95.50 114 THR A O 1
ATOM 887 N N . LEU A 1 115 ? 11.770 10.643 -14.808 1.00 96.31 115 LEU A N 1
ATOM 888 C CA . LEU A 1 115 ? 11.231 9.751 -13.784 1.00 96.31 115 LEU A CA 1
ATOM 889 C C . LEU A 1 115 ? 10.074 8.937 -14.378 1.00 96.31 115 LEU A C 1
ATOM 891 O O . LEU A 1 115 ? 9.001 9.474 -14.623 1.00 96.31 115 LEU A O 1
ATOM 895 N N . ALA A 1 116 ? 10.302 7.645 -14.598 1.00 96.62 116 ALA A N 1
ATOM 896 C CA . ALA A 1 116 ? 9.318 6.719 -15.153 1.00 96.62 116 ALA A CA 1
ATOM 897 C C . ALA A 1 116 ? 8.388 6.128 -14.078 1.00 96.62 116 ALA A C 1
ATOM 899 O O . ALA A 1 116 ? 7.313 5.623 -14.390 1.00 96.62 116 ALA A O 1
ATOM 900 N N . GLY A 1 117 ? 8.803 6.153 -12.810 1.00 97.06 117 GLY A N 1
ATOM 901 C CA . GLY A 1 117 ? 8.000 5.686 -11.684 1.00 97.06 117 GLY A CA 1
ATOM 902 C C . GLY A 1 117 ? 8.788 5.640 -10.383 1.00 97.06 117 GLY A C 1
ATOM 903 O O . GLY A 1 117 ? 10.005 5.836 -10.368 1.00 97.06 117 GLY A O 1
ATOM 904 N N . PHE A 1 118 ? 8.106 5.353 -9.280 1.00 98.56 118 PHE A N 1
ATOM 905 C CA . PHE A 1 118 ? 8.739 5.184 -7.978 1.00 98.56 118 PHE A CA 1
ATOM 906 C C . PHE A 1 118 ? 8.011 4.160 -7.102 1.00 98.56 118 PHE A C 1
ATOM 908 O O . PHE A 1 118 ? 6.810 3.933 -7.238 1.00 98.56 118 PHE A O 1
ATOM 915 N N . ALA A 1 119 ? 8.745 3.561 -6.165 1.00 98.25 119 ALA A N 1
ATOM 916 C CA . ALA A 1 119 ? 8.198 2.733 -5.096 1.00 98.25 119 ALA A CA 1
ATOM 917 C C . ALA A 1 119 ? 8.541 3.364 -3.746 1.00 98.25 119 ALA A C 1
ATOM 919 O O . ALA A 1 119 ? 9.703 3.398 -3.344 1.00 98.25 119 ALA A O 1
ATOM 920 N N . GLN A 1 120 ? 7.528 3.887 -3.061 1.00 98.56 120 GLN A N 1
ATOM 921 C CA . GLN A 1 120 ? 7.681 4.536 -1.766 1.00 98.56 120 GLN A CA 1
ATOM 922 C C . GLN A 1 120 ? 7.686 3.507 -0.640 1.00 98.56 120 GLN A C 1
ATOM 924 O O . GLN A 1 120 ? 6.908 2.544 -0.654 1.00 98.56 120 GLN A O 1
ATOM 929 N N . TYR A 1 121 ? 8.547 3.730 0.349 1.00 98.31 121 TYR A N 1
ATOM 930 C CA . TYR A 1 121 ? 8.715 2.836 1.480 1.00 98.31 121 TYR A CA 1
ATOM 931 C C . TYR A 1 121 ? 8.753 3.580 2.820 1.00 98.31 121 TYR A C 1
ATOM 933 O O . TYR A 1 121 ? 9.039 4.770 2.894 1.00 98.31 121 TYR A O 1
ATOM 941 N N . ALA A 1 122 ? 8.502 2.848 3.901 1.00 97.69 122 ALA A N 1
ATOM 942 C CA . ALA A 1 122 ? 8.946 3.190 5.246 1.00 97.69 122 ALA A CA 1
ATOM 943 C C . ALA A 1 122 ? 10.019 2.182 5.674 1.00 97.69 122 ALA A C 1
ATOM 945 O O . ALA A 1 122 ? 9.973 1.016 5.280 1.00 97.69 122 ALA A O 1
ATOM 946 N N . ARG A 1 123 ? 11.006 2.627 6.451 1.00 95.69 123 ARG A N 1
ATOM 947 C CA . ARG A 1 123 ? 12.176 1.819 6.807 1.00 95.69 123 ARG A CA 1
ATOM 948 C C . ARG A 1 123 ? 12.438 1.859 8.304 1.00 95.69 123 ARG A C 1
ATOM 950 O O . ARG A 1 123 ? 12.388 2.924 8.913 1.00 95.69 123 ARG A O 1
ATOM 957 N N . THR A 1 124 ? 12.767 0.703 8.864 1.00 95.12 124 THR A N 1
ATOM 958 C CA . THR A 1 124 ? 13.292 0.543 10.224 1.00 95.12 124 THR A CA 1
ATOM 959 C C . THR A 1 124 ? 14.603 -0.246 10.178 1.00 95.12 124 THR A C 1
ATOM 961 O O . THR A 1 124 ? 15.104 -0.564 9.100 1.00 95.12 124 THR A O 1
ATOM 964 N N . SER A 1 125 ? 15.165 -0.572 11.342 1.00 94.06 125 SER A N 1
ATOM 965 C CA . SER A 1 125 ? 16.328 -1.459 11.455 1.00 94.06 125 SER A CA 1
ATOM 966 C C . SER A 1 125 ? 16.047 -2.914 11.061 1.00 94.06 125 SER A C 1
ATOM 968 O O . SER A 1 125 ? 16.990 -3.670 10.873 1.00 94.06 125 SER A O 1
ATOM 970 N N . GLU A 1 126 ? 14.779 -3.318 10.953 1.00 94.38 126 GLU A N 1
ATOM 971 C CA . GLU A 1 126 ? 14.382 -4.716 10.714 1.00 94.38 126 GLU A CA 1
ATOM 972 C C . GLU A 1 126 ? 13.525 -4.891 9.455 1.00 94.38 126 GLU A C 1
ATOM 974 O O . GLU A 1 126 ? 13.448 -5.986 8.892 1.00 94.38 126 GLU A O 1
ATOM 979 N N . LEU A 1 127 ? 12.848 -3.824 9.020 1.00 96.12 127 LEU A N 1
ATOM 980 C CA . LEU A 1 127 ? 11.801 -3.887 8.009 1.00 96.12 127 LEU A CA 1
ATOM 981 C C . LEU A 1 127 ? 11.958 -2.806 6.942 1.00 96.12 127 LEU A C 1
ATOM 983 O O . LEU A 1 127 ? 12.222 -1.637 7.234 1.00 96.12 127 LEU A O 1
ATOM 987 N N . LEU A 1 128 ? 11.666 -3.198 5.705 1.00 98.00 128 LEU A N 1
ATOM 988 C CA . LEU A 1 128 ? 11.371 -2.305 4.595 1.00 98.00 128 LEU A CA 1
ATOM 989 C C . LEU A 1 128 ? 9.906 -2.494 4.187 1.00 98.00 128 LEU A C 1
ATOM 991 O O . LEU A 1 128 ? 9.522 -3.513 3.612 1.00 98.00 128 LEU A O 1
ATOM 995 N N . ALA A 1 129 ? 9.066 -1.522 4.527 1.00 97.94 129 ALA A N 1
ATOM 996 C CA . ALA A 1 129 ? 7.641 -1.549 4.238 1.00 97.94 129 ALA A CA 1
ATOM 997 C C . ALA A 1 129 ? 7.347 -0.791 2.942 1.00 97.94 129 ALA A C 1
ATOM 999 O O . ALA A 1 129 ? 7.418 0.434 2.925 1.00 97.94 129 ALA A O 1
ATOM 1000 N N . PHE A 1 130 ? 6.982 -1.488 1.867 1.00 98.12 130 PHE A N 1
ATOM 1001 C CA . PHE A 1 130 ? 6.550 -0.847 0.624 1.00 98.12 130 PHE A CA 1
ATOM 1002 C C . PHE A 1 130 ? 5.098 -0.401 0.747 1.00 98.12 130 PHE A C 1
ATOM 1004 O O . PHE A 1 130 ? 4.195 -1.235 0.845 1.00 98.12 130 PHE A O 1
ATOM 1011 N N . VAL A 1 131 ? 4.869 0.910 0.716 1.00 97.38 131 VAL A N 1
ATOM 1012 C CA . VAL A 1 131 ? 3.549 1.508 0.972 1.00 97.38 131 VAL A CA 1
ATOM 1013 C C . VAL A 1 131 ? 2.821 1.908 -0.303 1.00 97.38 131 VAL A C 1
ATOM 1015 O O . VAL A 1 131 ? 1.596 1.827 -0.363 1.00 97.38 131 VAL A O 1
ATOM 1018 N N . HIS A 1 132 ? 3.554 2.284 -1.349 1.00 96.94 132 HIS A N 1
ATOM 1019 C CA . HIS A 1 132 ? 2.959 2.734 -2.600 1.00 96.94 132 HIS A CA 1
ATOM 1020 C C . HIS A 1 132 ? 3.900 2.515 -3.786 1.00 96.94 132 HIS A C 1
ATOM 1022 O O . HIS A 1 132 ? 5.121 2.509 -3.635 1.00 96.94 132 HIS A O 1
ATOM 1028 N N . THR A 1 133 ? 3.340 2.331 -4.976 1.00 95.69 133 THR A N 1
ATOM 1029 C CA . THR A 1 133 ? 4.099 2.249 -6.225 1.00 95.69 133 THR A CA 1
ATOM 1030 C C . THR A 1 133 ? 3.310 2.955 -7.310 1.00 95.69 133 THR A C 1
ATOM 1032 O O . THR A 1 133 ? 2.129 2.662 -7.491 1.00 95.69 133 THR A O 1
ATOM 1035 N N . GLU A 1 134 ? 3.978 3.852 -8.024 1.00 96.88 134 GLU A N 1
ATOM 1036 C CA . GLU A 1 134 ? 3.415 4.615 -9.132 1.00 96.88 134 GLU A CA 1
ATOM 1037 C C . GLU A 1 134 ? 4.335 4.488 -10.345 1.00 96.88 134 GLU A C 1
ATOM 1039 O O . GLU A 1 134 ? 5.562 4.508 -10.223 1.00 96.88 134 GLU A O 1
ATOM 1044 N N . VAL A 1 135 ? 3.736 4.323 -11.517 1.00 95.69 135 VAL A N 1
ATOM 1045 C CA . VAL A 1 135 ? 4.425 4.323 -12.806 1.00 95.69 135 VAL A CA 1
ATOM 1046 C C . VAL A 1 135 ? 3.723 5.361 -13.658 1.00 95.69 135 VAL A C 1
ATOM 1048 O O . VAL A 1 135 ? 2.494 5.374 -13.714 1.00 95.69 135 VAL A O 1
ATOM 1051 N N . ASP A 1 136 ? 4.495 6.234 -14.294 1.00 92.50 136 ASP A N 1
ATOM 1052 C CA . ASP A 1 136 ? 3.938 7.224 -15.203 1.00 92.50 136 ASP A CA 1
ATOM 1053 C C . ASP A 1 136 ? 3.226 6.496 -16.365 1.00 92.50 136 ASP A C 1
ATOM 1055 O O . ASP A 1 136 ? 3.801 5.558 -16.935 1.00 92.50 136 ASP A O 1
ATOM 1059 N N . PRO A 1 137 ? 1.993 6.895 -16.739 1.00 92.88 137 PRO A N 1
ATOM 1060 C CA . PRO A 1 137 ? 1.224 6.240 -17.796 1.00 92.88 137 PRO A CA 1
ATOM 1061 C C . PRO A 1 137 ? 1.979 6.066 -19.121 1.00 92.88 137 PRO A C 1
ATOM 1063 O O . PRO A 1 137 ? 1.774 5.075 -19.821 1.00 92.88 137 PRO A O 1
ATOM 1066 N N . ALA A 1 138 ? 2.893 6.979 -19.470 1.00 91.88 138 ALA A N 1
ATOM 1067 C CA . ALA A 1 138 ? 3.705 6.872 -20.682 1.00 91.88 138 ALA A CA 1
ATOM 1068 C C . ALA A 1 138 ? 4.670 5.670 -20.653 1.00 91.88 138 ALA A C 1
ATOM 1070 O O . ALA A 1 138 ? 5.122 5.203 -21.707 1.00 91.88 138 ALA A O 1
ATOM 1071 N N . PHE A 1 139 ? 4.973 5.152 -19.463 1.00 91.81 139 PHE A N 1
ATOM 1072 C CA . PHE A 1 139 ? 5.903 4.056 -19.209 1.00 91.81 139 PHE A CA 1
ATOM 1073 C C . PHE A 1 139 ? 5.214 2.758 -18.751 1.00 91.81 139 PHE A C 1
ATOM 1075 O O . PHE A 1 139 ? 5.890 1.747 -18.517 1.00 91.81 139 PHE A O 1
ATOM 1082 N N . GLU A 1 140 ? 3.880 2.737 -18.669 1.00 87.38 140 GLU A N 1
ATOM 1083 C CA . GLU A 1 140 ? 3.113 1.520 -18.400 1.00 87.38 140 GLU A CA 1
ATOM 1084 C C . GLU A 1 140 ? 3.360 0.437 -19.464 1.00 87.38 140 GLU A C 1
ATOM 1086 O O . GLU A 1 140 ? 3.719 0.703 -20.611 1.00 87.38 140 GLU A O 1
ATOM 1091 N N . GLY A 1 141 ? 3.235 -0.832 -19.066 1.00 88.75 141 GLY A N 1
ATOM 1092 C CA . GLY A 1 141 ? 3.491 -1.978 -19.949 1.00 88.75 141 GLY A CA 1
ATOM 1093 C C . GLY A 1 141 ? 4.970 -2.240 -20.270 1.00 88.75 141 GLY A C 1
ATOM 1094 O O . GLY A 1 141 ? 5.289 -3.286 -20.830 1.00 88.75 141 GLY A O 1
ATOM 1095 N N . ARG A 1 142 ? 5.895 -1.361 -19.859 1.00 91.38 142 ARG A N 1
ATOM 1096 C CA . ARG A 1 142 ? 7.344 -1.500 -20.115 1.00 91.38 142 ARG A CA 1
ATOM 1097 C C . ARG A 1 142 ? 8.118 -2.219 -19.004 1.00 91.38 142 ARG A C 1
ATOM 1099 O O . ARG A 1 142 ? 9.340 -2.296 -19.046 1.00 91.38 142 ARG A O 1
ATOM 1106 N N . GLY A 1 143 ? 7.423 -2.725 -17.984 1.00 93.06 143 GLY A N 1
ATOM 1107 C CA . GLY A 1 143 ? 8.037 -3.452 -16.867 1.00 93.06 143 GLY A CA 1
ATOM 1108 C C . GLY A 1 143 ? 8.642 -2.582 -15.756 1.00 93.06 143 GLY A C 1
ATOM 1109 O O . GLY A 1 143 ? 9.261 -3.138 -14.853 1.00 93.06 143 GLY A O 1
ATOM 1110 N N . VAL A 1 144 ? 8.427 -1.260 -15.762 1.00 95.94 144 VAL A N 1
ATOM 1111 C CA . VAL A 1 144 ? 8.970 -0.319 -14.756 1.00 95.94 144 VAL A CA 1
ATOM 1112 C C . VAL A 1 144 ? 8.625 -0.729 -13.323 1.00 95.94 144 VAL A C 1
ATOM 1114 O O . VAL A 1 144 ? 9.520 -0.851 -12.490 1.00 95.94 144 VAL A O 1
ATOM 1117 N N . GLY A 1 145 ? 7.350 -1.024 -13.046 1.00 94.88 145 GLY A N 1
ATOM 1118 C CA . GLY A 1 145 ? 6.918 -1.477 -11.720 1.00 94.88 145 GLY A CA 1
ATOM 1119 C C . GLY A 1 145 ? 7.628 -2.759 -11.274 1.00 94.88 145 GLY A C 1
ATOM 1120 O O . GLY A 1 145 ? 8.069 -2.867 -10.134 1.00 94.88 145 GLY A O 1
ATOM 1121 N N . SER A 1 146 ? 7.814 -3.717 -12.185 1.00 95.88 146 SER A N 1
ATOM 1122 C CA . SER A 1 146 ? 8.538 -4.958 -11.885 1.00 95.88 146 SER A CA 1
ATOM 1123 C C . SER A 1 146 ? 10.024 -4.716 -11.613 1.00 95.88 146 SER A C 1
ATOM 1125 O O . SER A 1 146 ? 10.602 -5.427 -10.796 1.00 95.88 146 SER A O 1
ATOM 1127 N N . SER A 1 147 ? 10.645 -3.734 -12.274 1.00 97.12 147 SER A N 1
ATOM 1128 C CA . SER A 1 147 ? 12.021 -3.322 -11.973 1.00 97.12 147 SER A CA 1
ATOM 1129 C C . SER A 1 147 ? 12.123 -2.660 -10.600 1.00 97.12 147 SER A C 1
ATOM 1131 O O . SER A 1 147 ? 12.997 -3.035 -9.829 1.00 97.12 147 SER A O 1
ATOM 1133 N N . LEU A 1 148 ? 11.190 -1.767 -10.250 1.00 98.31 148 LEU A N 1
ATOM 1134 C CA . LEU A 1 148 ? 11.111 -1.168 -8.911 1.00 98.31 148 LEU A CA 1
ATOM 1135 C C . LEU A 1 148 ? 10.978 -2.230 -7.812 1.00 98.31 148 LEU A C 1
ATOM 1137 O O . LEU A 1 148 ? 11.701 -2.183 -6.821 1.00 98.31 148 LEU A O 1
ATOM 1141 N N . ALA A 1 149 ? 10.079 -3.199 -7.999 1.00 97.81 149 ALA A N 1
ATOM 1142 C CA . ALA A 1 149 ? 9.874 -4.281 -7.040 1.00 97.81 149 ALA A CA 1
ATOM 1143 C C . ALA A 1 149 ? 11.133 -5.140 -6.876 1.00 97.81 149 ALA A C 1
ATOM 1145 O O . ALA A 1 149 ? 11.567 -5.384 -5.753 1.00 97.81 149 ALA A O 1
ATOM 1146 N N . ARG A 1 150 ? 11.741 -5.558 -7.994 1.00 97.38 150 ARG A N 1
ATOM 1147 C CA . ARG A 1 150 ? 12.944 -6.396 -7.986 1.00 97.38 150 ARG A CA 1
ATOM 1148 C C . ARG A 1 150 ? 14.092 -5.727 -7.241 1.00 97.38 150 ARG A C 1
ATOM 1150 O O . ARG A 1 150 ? 14.649 -6.336 -6.337 1.00 97.38 150 ARG A O 1
ATOM 1157 N N . GLU A 1 151 ? 14.416 -4.491 -7.603 1.00 98.00 151 GLU A N 1
ATOM 1158 C CA . GLU A 1 151 ? 15.547 -3.764 -7.017 1.00 98.00 151 GLU A CA 1
ATOM 1159 C C . GLU A 1 151 ? 15.282 -3.403 -5.552 1.00 98.00 151 GLU A C 1
ATOM 1161 O O . GLU A 1 151 ? 16.155 -3.569 -4.702 1.00 98.00 151 GLU A O 1
ATOM 1166 N N . GLY A 1 152 ? 14.049 -3.012 -5.216 1.00 97.44 152 GLY A N 1
ATOM 1167 C CA . GLY A 1 152 ? 13.671 -2.740 -3.833 1.00 97.44 152 GLY A CA 1
ATOM 1168 C C . GLY A 1 152 ? 13.763 -3.974 -2.928 1.00 97.44 152 GLY A C 1
ATOM 1169 O O . GLY A 1 152 ? 14.266 -3.885 -1.808 1.00 97.44 152 GLY A O 1
ATOM 1170 N N . ILE A 1 153 ? 13.302 -5.136 -3.399 1.00 97.88 153 ILE A N 1
ATOM 1171 C CA . ILE A 1 153 ? 13.361 -6.388 -2.628 1.00 97.88 153 ILE A CA 1
ATOM 1172 C C . ILE A 1 153 ? 14.797 -6.918 -2.558 1.00 97.88 153 ILE A C 1
ATOM 1174 O O . ILE A 1 153 ? 15.216 -7.375 -1.496 1.00 97.88 153 ILE A O 1
ATOM 1178 N N . ALA A 1 154 ? 15.574 -6.794 -3.637 1.00 97.25 154 ALA A N 1
ATOM 1179 C CA . ALA A 1 154 ? 16.995 -7.131 -3.633 1.00 97.25 154 ALA A CA 1
ATOM 1180 C C . ALA A 1 154 ? 17.782 -6.269 -2.631 1.00 97.25 154 ALA A C 1
ATOM 1182 O O . ALA A 1 154 ? 18.598 -6.801 -1.883 1.00 97.25 154 ALA A O 1
ATOM 1183 N N . SER A 1 155 ? 17.491 -4.964 -2.549 1.00 96.81 155 SER A N 1
ATOM 1184 C CA . SER A 1 155 ? 18.060 -4.076 -1.526 1.00 96.81 155 SER A CA 1
ATOM 1185 C C . SER A 1 155 ? 17.690 -4.535 -0.116 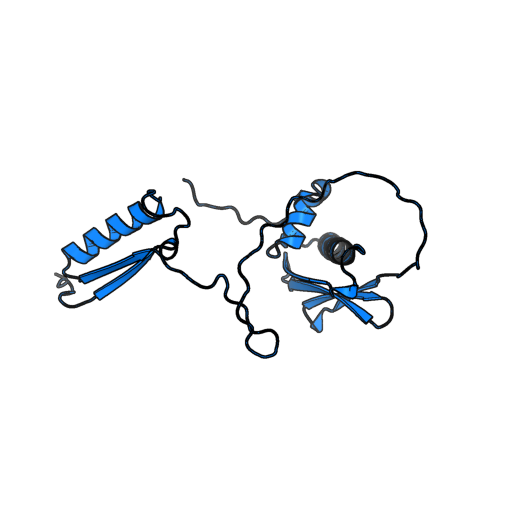1.00 96.81 155 SER A C 1
ATOM 1187 O O . SER A 1 155 ? 18.571 -4.625 0.733 1.00 96.81 155 SER A O 1
ATOM 1189 N N . ALA A 1 156 ? 16.423 -4.881 0.141 1.00 96.75 156 ALA A N 1
ATOM 1190 C CA . ALA A 1 156 ? 16.019 -5.408 1.445 1.00 96.75 156 ALA A CA 1
ATOM 1191 C C . ALA A 1 156 ? 16.781 -6.695 1.801 1.00 96.75 156 ALA A C 1
ATOM 1193 O O . ALA A 1 156 ? 17.303 -6.812 2.907 1.00 96.75 156 ALA A O 1
ATOM 1194 N N . GLN A 1 157 ? 16.910 -7.623 0.850 1.00 96.56 157 GLN A N 1
ATOM 1195 C CA . GLN A 1 157 ? 17.631 -8.880 1.039 1.00 96.56 157 GLN A CA 1
ATOM 1196 C C . GLN A 1 157 ? 19.122 -8.666 1.321 1.00 96.56 157 GLN A C 1
ATOM 1198 O O . GLN A 1 157 ? 19.656 -9.269 2.249 1.00 96.56 157 GLN A O 1
ATOM 1203 N N . ALA A 1 158 ? 19.787 -7.802 0.549 1.00 96.69 158 ALA A N 1
ATOM 1204 C CA . ALA A 1 158 ? 21.204 -7.486 0.723 1.00 96.69 158 ALA A CA 1
ATOM 1205 C C . ALA A 1 158 ? 21.498 -6.855 2.093 1.00 96.69 158 ALA A C 1
ATOM 1207 O O . ALA A 1 158 ? 22.573 -7.048 2.654 1.00 96.69 158 ALA A O 1
ATOM 1208 N N . GLU A 1 159 ? 20.527 -6.127 2.640 1.00 95.88 159 GLU A N 1
ATOM 1209 C CA . GLU A 1 159 ? 20.613 -5.487 3.950 1.00 95.88 159 GLU A CA 1
ATOM 1210 C C . GLU A 1 159 ? 20.093 -6.374 5.095 1.00 95.88 159 GLU A C 1
ATOM 1212 O O . GLU A 1 159 ? 20.095 -5.949 6.248 1.00 95.88 159 GLU A O 1
ATOM 1217 N N . GLY A 1 160 ? 19.638 -7.600 4.806 1.00 96.69 160 GLY A N 1
ATOM 1218 C CA . GLY A 1 160 ? 19.077 -8.513 5.808 1.00 96.69 160 GLY A CA 1
ATOM 1219 C C . GLY A 1 160 ? 17.730 -8.061 6.388 1.00 96.69 160 GLY A C 1
ATOM 1220 O O . GLY A 1 160 ? 17.316 -8.554 7.437 1.00 96.69 160 GLY A O 1
ATOM 1221 N N . LEU A 1 161 ? 17.039 -7.133 5.722 1.00 97.19 161 LEU A N 1
ATOM 1222 C CA . LEU A 1 161 ? 15.738 -6.618 6.136 1.00 97.19 161 LEU A CA 1
ATOM 1223 C C . LEU A 1 161 ? 14.611 -7.539 5.664 1.00 97.19 161 LEU A C 1
ATOM 1225 O O . LEU A 1 161 ? 14.640 -8.109 4.571 1.00 97.19 161 LEU A O 1
ATOM 1229 N N . ARG A 1 162 ? 13.552 -7.620 6.469 1.00 97.56 162 ARG A N 1
ATOM 1230 C CA . ARG A 1 162 ? 12.288 -8.240 6.064 1.00 97.56 162 ARG A CA 1
ATOM 1231 C C . ARG A 1 162 ? 11.438 -7.247 5.268 1.00 97.56 162 ARG A C 1
ATOM 1233 O O . ARG A 1 162 ? 11.549 -6.035 5.439 1.00 97.56 162 ARG A O 1
A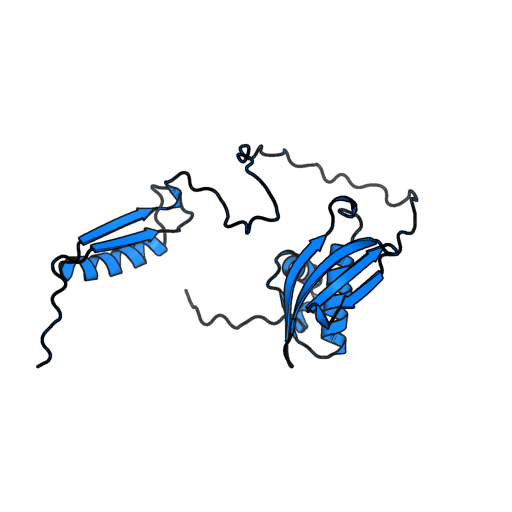TOM 1240 N N . VAL A 1 163 ? 10.560 -7.753 4.406 1.00 97.88 163 VAL A N 1
ATOM 1241 C CA . VAL A 1 163 ? 9.730 -6.932 3.511 1.00 97.88 163 VAL A CA 1
ATOM 1242 C C . VAL A 1 163 ? 8.275 -6.949 3.957 1.00 97.88 163 VAL A C 1
ATOM 1244 O O . VAL A 1 163 ? 7.651 -8.003 3.959 1.00 97.88 163 VAL A O 1
ATOM 1247 N N . LEU A 1 164 ? 7.699 -5.787 4.266 1.00 97.12 164 LEU A N 1
ATOM 1248 C CA . LEU A 1 164 ? 6.255 -5.652 4.483 1.00 97.12 164 LEU A CA 1
ATOM 1249 C C . LEU A 1 164 ? 5.600 -5.043 3.234 1.00 97.12 164 LEU A C 1
ATOM 1251 O O . LEU A 1 164 ? 5.793 -3.870 2.921 1.00 97.12 164 LEU A O 1
ATOM 1255 N N . ALA A 1 165 ? 4.805 -5.832 2.515 1.00 96.31 165 ALA A N 1
ATOM 1256 C CA . ALA A 1 165 ? 4.159 -5.402 1.277 1.00 96.31 165 ALA A CA 1
ATOM 1257 C C . ALA A 1 165 ? 2.750 -4.835 1.527 1.00 96.31 165 ALA A C 1
ATOM 1259 O O . ALA A 1 165 ? 1.748 -5.506 1.294 1.00 96.31 165 ALA A O 1
ATOM 1260 N N . VAL A 1 166 ? 2.663 -3.583 1.990 1.00 96.00 166 VAL A N 1
ATOM 1261 C CA . VAL A 1 166 ? 1.370 -2.877 2.130 1.00 96.00 166 VAL A CA 1
ATOM 1262 C C . VAL A 1 166 ? 0.797 -2.527 0.753 1.00 96.00 166 VAL A C 1
ATOM 1264 O O . VAL A 1 166 ? -0.409 -2.609 0.527 1.00 96.00 166 VAL A O 1
ATOM 1267 N N . CYS A 1 167 ? 1.665 -2.157 -0.192 1.00 96.00 167 CYS A N 1
ATOM 1268 C CA . CYS A 1 167 ? 1.279 -1.886 -1.568 1.00 96.00 167 CYS A CA 1
ATOM 1269 C C . CYS A 1 167 ? 0.761 -3.169 -2.256 1.00 96.00 167 CYS A C 1
ATOM 1271 O O . CYS A 1 167 ? 1.511 -4.146 -2.361 1.00 96.00 167 CYS A O 1
ATOM 1273 N N . PRO A 1 168 ? -0.463 -3.168 -2.825 1.00 94.62 168 PRO A N 1
ATOM 1274 C CA . PRO A 1 168 ? -1.033 -4.352 -3.471 1.00 94.62 168 PRO A CA 1
ATOM 1275 C C . PRO A 1 168 ? -0.242 -4.798 -4.706 1.00 94.62 168 PRO A C 1
ATOM 1277 O O . PRO A 1 168 ? -0.214 -5.986 -5.021 1.00 94.62 168 PRO A O 1
ATOM 1280 N N . PHE A 1 169 ? 0.431 -3.869 -5.396 1.00 95.56 169 PHE A N 1
ATOM 1281 C CA . PHE A 1 169 ? 1.299 -4.209 -6.522 1.00 95.56 169 PHE A CA 1
ATOM 1282 C C . PHE A 1 169 ? 2.496 -5.054 -6.067 1.00 95.56 169 PHE A C 1
ATOM 1284 O O . PHE A 1 169 ? 2.752 -6.104 -6.653 1.00 95.56 169 PHE A O 1
ATOM 1291 N N . ILE A 1 170 ? 3.189 -4.634 -5.002 1.00 96.81 170 ILE A N 1
ATOM 1292 C CA . ILE A 1 170 ? 4.340 -5.362 -4.446 1.00 96.81 170 ILE A CA 1
ATOM 1293 C C . ILE A 1 170 ? 3.900 -6.704 -3.860 1.00 96.81 170 ILE A C 1
ATOM 1295 O O . ILE A 1 170 ? 4.547 -7.713 -4.123 1.00 96.81 170 ILE A O 1
ATOM 1299 N N . ALA A 1 171 ? 2.767 -6.747 -3.151 1.00 95.44 171 ALA A N 1
ATOM 1300 C CA . ALA A 1 171 ? 2.200 -7.997 -2.645 1.00 95.44 171 ALA A CA 1
ATOM 1301 C C . ALA A 1 171 ? 1.887 -8.979 -3.788 1.00 95.44 171 ALA A C 1
ATOM 1303 O O . ALA A 1 171 ? 2.283 -10.143 -3.752 1.00 95.44 171 ALA A O 1
ATOM 1304 N N . GLY A 1 172 ? 1.238 -8.499 -4.855 1.00 95.06 172 GLY A N 1
ATOM 1305 C CA . GLY A 1 172 ? 0.962 -9.305 -6.043 1.00 95.06 172 GLY A CA 1
ATOM 1306 C C . GLY A 1 172 ? 2.226 -9.721 -6.800 1.00 95.06 172 GLY A C 1
ATOM 1307 O O . GLY A 1 172 ? 2.244 -10.786 -7.414 1.00 95.06 172 GLY A O 1
ATOM 1308 N N . TRP A 1 173 ? 3.279 -8.901 -6.776 1.00 96.50 173 TRP A N 1
ATOM 1309 C CA . TRP A 1 173 ? 4.581 -9.249 -7.337 1.00 96.50 173 TRP A CA 1
ATOM 1310 C C . TRP A 1 173 ? 5.241 -10.371 -6.527 1.00 96.50 173 TRP A C 1
ATOM 1312 O O . TRP A 1 173 ? 5.537 -11.407 -7.110 1.00 96.50 173 TRP A O 1
ATOM 1322 N N . LEU A 1 174 ? 5.354 -10.243 -5.200 1.00 95.94 174 LEU A N 1
ATOM 1323 C CA . LEU A 1 174 ? 5.896 -11.286 -4.314 1.00 95.94 174 LEU A CA 1
ATOM 1324 C C . LEU A 1 174 ? 5.146 -12.617 -4.441 1.00 95.94 174 LEU A C 1
ATOM 1326 O O . LEU A 1 174 ? 5.772 -13.669 -4.498 1.00 95.94 174 LEU A O 1
ATOM 1330 N N . ALA A 1 175 ? 3.818 -12.584 -4.588 1.00 94.56 175 ALA A N 1
ATOM 1331 C CA . ALA A 1 175 ? 3.018 -13.791 -4.801 1.00 94.56 175 ALA A CA 1
ATOM 1332 C C . ALA A 1 175 ? 3.392 -14.567 -6.083 1.00 94.56 175 ALA A C 1
ATOM 1334 O O . ALA A 1 175 ? 3.164 -15.772 -6.160 1.00 94.56 175 ALA A O 1
ATOM 1335 N N . ARG A 1 176 ? 3.969 -13.897 -7.093 1.00 96.06 176 ARG A N 1
ATOM 1336 C CA . ARG A 1 176 ? 4.501 -14.530 -8.316 1.00 96.06 176 ARG A CA 1
ATOM 1337 C C . ARG A 1 176 ? 5.968 -14.959 -8.190 1.00 96.06 176 ARG A C 1
ATOM 1339 O O . ARG A 1 176 ? 6.474 -15.588 -9.114 1.00 96.06 176 ARG A O 1
ATOM 1346 N N . HIS A 1 177 ? 6.616 -14.631 -7.074 1.00 95.69 177 HIS A N 1
ATOM 1347 C CA . HIS A 1 177 ? 8.022 -14.894 -6.769 1.00 95.69 177 HIS A CA 1
ATOM 1348 C C . HIS A 1 177 ? 8.152 -15.685 -5.452 1.00 95.69 177 HIS A C 1
ATOM 1350 O O . HIS A 1 177 ? 8.667 -15.165 -4.456 1.00 95.69 177 HIS A O 1
ATOM 1356 N N . PRO A 1 178 ? 7.655 -16.940 -5.403 1.00 94.62 178 PRO A N 1
ATOM 1357 C CA . PRO A 1 178 ? 7.631 -17.745 -4.180 1.00 94.62 178 PRO A CA 1
ATOM 1358 C C . PRO A 1 178 ? 9.026 -18.024 -3.601 1.00 94.62 178 PRO A C 1
ATOM 1360 O O . PRO A 1 178 ? 9.159 -18.235 -2.398 1.00 94.62 178 PRO A O 1
ATOM 1363 N N . GLU A 1 179 ? 10.079 -17.969 -4.417 1.00 94.69 179 GLU A N 1
ATOM 1364 C CA . GLU A 1 179 ? 11.474 -18.056 -3.978 1.00 94.69 179 GLU A CA 1
ATOM 1365 C C . GLU A 1 179 ? 11.864 -16.940 -2.989 1.00 94.69 179 GLU A C 1
ATOM 1367 O O . GLU A 1 179 ? 12.739 -17.129 -2.141 1.00 94.69 179 GLU A O 1
ATOM 1372 N N . LEU A 1 180 ? 11.167 -15.800 -3.032 1.00 94.38 180 LEU A N 1
ATOM 1373 C CA . LEU A 1 180 ? 11.381 -14.646 -2.154 1.00 94.38 180 LEU A CA 1
ATOM 1374 C C . LEU A 1 180 ? 10.447 -14.630 -0.935 1.00 94.38 180 LEU A C 1
ATOM 1376 O O . LEU A 1 180 ? 10.553 -13.729 -0.103 1.00 94.38 180 LEU A O 1
ATOM 1380 N N . ALA A 1 181 ? 9.570 -15.627 -0.772 1.00 90.38 181 ALA A N 1
ATOM 1381 C CA . ALA A 1 181 ? 8.589 -15.668 0.318 1.00 90.38 181 ALA A CA 1
ATOM 1382 C C . ALA A 1 181 ? 9.226 -15.610 1.720 1.00 90.38 181 ALA A C 1
ATOM 1384 O O . ALA A 1 181 ? 8.622 -15.108 2.663 1.00 90.38 181 ALA A O 1
ATOM 1385 N N . HIS A 1 182 ? 10.472 -16.072 1.861 1.00 93.19 182 HIS A N 1
ATOM 1386 C CA . HIS A 1 182 ? 11.218 -16.017 3.120 1.00 93.19 182 HIS A CA 1
ATOM 1387 C C . HIS A 1 182 ? 11.526 -14.581 3.594 1.00 93.19 182 HIS A C 1
ATOM 1389 O O . HIS A 1 182 ? 11.723 -14.360 4.790 1.00 93.19 182 HIS A O 1
ATOM 1395 N N . LEU A 1 183 ? 11.540 -13.601 2.683 1.00 94.56 183 LEU A N 1
ATOM 1396 C CA . LEU A 1 183 ? 11.734 -12.186 3.011 1.00 94.56 183 LEU A CA 1
ATOM 1397 C C . LEU A 1 183 ? 10.440 -11.525 3.488 1.00 94.56 183 LEU A C 1
ATOM 1399 O O . LEU A 1 183 ? 10.495 -10.603 4.304 1.00 94.56 183 LEU A O 1
ATOM 1403 N N . GLU A 1 184 ? 9.280 -11.992 3.024 1.00 94.75 184 GLU A N 1
ATOM 1404 C CA . GLU A 1 184 ? 7.987 -11.373 3.319 1.00 94.75 184 GLU A CA 1
ATOM 1405 C C . GLU A 1 184 ? 7.680 -11.454 4.818 1.00 94.75 184 GLU A C 1
ATOM 1407 O O . GLU A 1 184 ? 7.595 -12.529 5.413 1.00 94.75 184 GLU A O 1
ATOM 1412 N N . TYR A 1 185 ? 7.523 -10.304 5.460 1.00 94.50 185 TYR A N 1
ATOM 1413 C CA . TYR A 1 185 ? 7.001 -10.194 6.808 1.00 94.50 185 TYR A CA 1
ATOM 1414 C C . TYR A 1 185 ? 5.474 -10.265 6.768 1.00 94.50 185 TYR A C 1
ATOM 1416 O O . TYR A 1 185 ? 4.806 -9.353 6.279 1.00 94.50 185 TYR A O 1
ATOM 1424 N N . ARG A 1 186 ? 4.920 -11.327 7.358 1.00 84.38 186 ARG A N 1
ATOM 1425 C CA . ARG A 1 186 ? 3.507 -11.406 7.729 1.00 84.38 186 ARG A CA 1
ATOM 1426 C C . ARG A 1 186 ? 3.377 -11.248 9.231 1.00 84.38 186 ARG A C 1
ATOM 1428 O O . ARG A 1 186 ? 3.903 -12.065 9.984 1.00 84.38 186 ARG A O 1
ATOM 1435 N N . ALA A 1 187 ? 2.631 -10.233 9.658 1.00 75.06 187 ALA A N 1
ATOM 1436 C CA . ALA A 1 187 ? 2.203 -10.163 11.044 1.00 75.06 187 ALA A CA 1
ATOM 1437 C C . ALA A 1 187 ? 1.350 -11.409 11.354 1.00 75.06 187 ALA A C 1
ATOM 1439 O O . ALA A 1 187 ? 0.419 -11.705 10.598 1.00 75.06 187 ALA A O 1
ATOM 1440 N N . PRO A 1 188 ? 1.641 -12.154 12.431 1.00 66.75 188 PRO A N 1
ATOM 1441 C CA . PRO A 1 188 ? 0.798 -13.269 12.829 1.00 66.75 188 PRO A CA 1
ATOM 1442 C C . PRO A 1 188 ? -0.587 -12.732 13.219 1.00 66.75 188 PRO A C 1
ATOM 1444 O O . PRO A 1 188 ? -0.722 -11.981 14.187 1.00 66.75 188 PRO A O 1
ATOM 1447 N N . SER A 1 189 ? -1.629 -13.101 12.471 1.00 64.69 189 SER A N 1
ATOM 1448 C CA . SER A 1 189 ? -3.013 -12.807 12.845 1.00 64.69 189 SER A CA 1
ATOM 1449 C C . SER A 1 189 ? -3.401 -13.669 14.046 1.00 64.69 189 SER A C 1
ATOM 1451 O O . SER A 1 189 ? -3.462 -14.890 13.941 1.00 64.69 189 SER A O 1
ATOM 1453 N N . LYS A 1 190 ? -3.678 -13.038 15.193 1.00 59.88 190 LYS A N 1
ATOM 1454 C CA . LYS A 1 190 ? -4.229 -13.716 16.384 1.00 59.88 190 LYS A CA 1
ATOM 1455 C C . LYS A 1 190 ? -5.755 -13.879 16.337 1.00 59.88 190 LYS A C 1
ATOM 1457 O O . LYS A 1 190 ? -6.340 -14.383 17.289 1.00 59.88 190 LYS A O 1
ATOM 1462 N N . VAL A 1 191 ? -6.398 -13.424 15.262 1.00 61.94 191 VAL A N 1
ATOM 1463 C CA . VAL A 1 191 ? -7.843 -13.570 15.068 1.00 61.94 191 VAL A CA 1
ATOM 1464 C C . VAL A 1 191 ? -8.114 -15.004 14.629 1.00 61.94 191 VAL A C 1
ATOM 1466 O O . VAL A 1 191 ? -7.604 -15.444 13.603 1.00 61.94 191 VAL A O 1
ATOM 1469 N N . THR A 1 192 ? -8.865 -15.725 15.451 1.00 52.06 192 THR A N 1
ATOM 1470 C CA . THR A 1 192 ? -9.460 -17.027 15.132 1.00 52.06 192 THR A CA 1
ATOM 1471 C C . THR A 1 192 ? -10.947 -16.787 14.875 1.00 52.06 192 THR A C 1
ATOM 1473 O O . THR A 1 192 ? -11.551 -15.996 15.603 1.00 52.06 192 THR A O 1
ATOM 1476 N N . ASP A 1 193 ? -11.482 -17.389 13.809 1.00 52.19 193 ASP A N 1
ATOM 1477 C CA . ASP A 1 193 ? -12.918 -17.378 13.481 1.00 52.19 193 ASP A CA 1
ATOM 1478 C C . ASP A 1 193 ? -13.755 -18.163 14.504 1.00 52.19 193 AS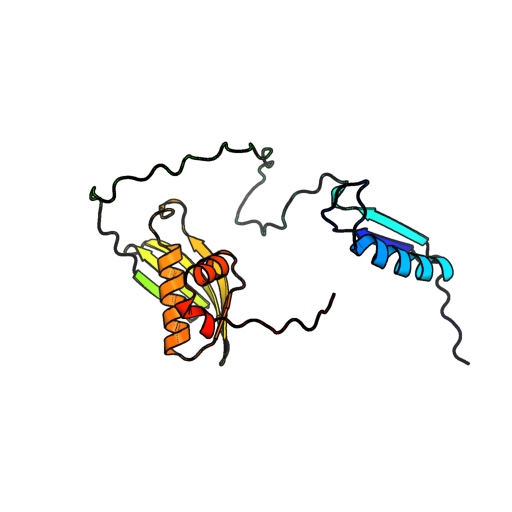P A C 1
ATOM 1480 O O . ASP A 1 193 ? -13.235 -19.164 15.057 1.00 52.19 193 ASP A O 1
#

InterPro domains:
  IPR016181 Acyl-CoA N-acyltransferase [SSF55729] (95-184)
  IPR031165 Yjdj-type Gcn5-related N-acetyltransferase [PF14542] (106-182)
  IPR031165 Yjdj-type Gcn5-related N-acetyltransferase [PS51729] (99-185)
  IPR045057 Gcn5-related N-acetyltransferase [PTHR31435] (90-186)

pLDDT: mean 81.99, std 21.53, range [30.27, 98.62]

Organism: NCBI:txid1128676